Protein AF-A0AAR2LH97-F1 (afdb_monomer)

Organism: Pygocentrus nattereri (NCBI:txid42514)

Foldseek 3Di:
DDDDDPPPLPPAPFDKDWDWDWAADDDDDDDDDDDDDDDDDDDDPPPADPVRVVVVVVVPDFDADPDADPAQQQWWDPVLKDKDWDPDDNHDYQQDKTKMKIFTAGNVNHTAQFDRFDKWKKKDDPVVRDIDTWDWATPGGRMIMTIDRRHDDTIIIMIMTGQATSNLVNLVVCCVPVPVVQFPWQKDLDDDPVQVPPPQDDDWDADPPVRGIMTGGADPPDGNVVCPDTDTGDGDDPDDPRNVVRNSD

Structure (mmCIF, N/CA/C/O backbone):
data_AF-A0AAR2LH97-F1
#
_entry.id   AF-A0AAR2LH97-F1
#
loop_
_atom_site.group_PDB
_atom_site.id
_atom_site.type_symbol
_atom_site.label_atom_id
_atom_site.label_alt_id
_atom_site.label_comp_id
_atom_site.label_asym_id
_atom_site.label_entity_id
_at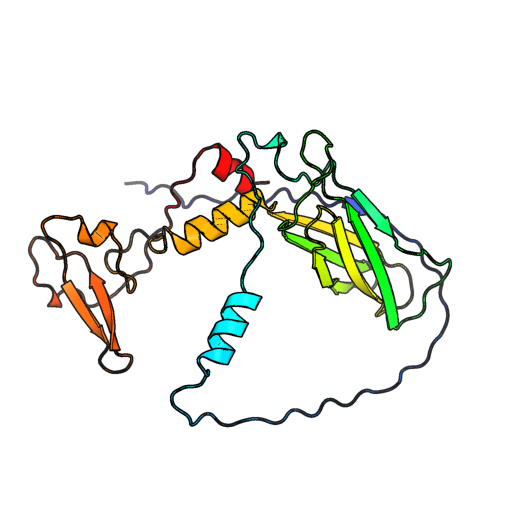om_site.label_seq_id
_atom_site.pdbx_PDB_ins_code
_atom_site.Cartn_x
_atom_site.Cartn_y
_atom_site.Cartn_z
_atom_site.occupancy
_atom_site.B_iso_or_equiv
_atom_site.auth_seq_id
_atom_site.auth_comp_id
_atom_site.auth_asym_id
_atom_site.auth_atom_id
_atom_site.pdbx_PDB_model_num
ATOM 1 N N . MET A 1 1 ? 15.844 -34.211 -20.464 1.00 28.39 1 MET A N 1
ATOM 2 C CA . MET A 1 1 ? 16.569 -33.049 -19.908 1.00 28.39 1 MET A CA 1
ATOM 3 C C . MET A 1 1 ? 15.633 -32.365 -18.936 1.00 28.39 1 MET A C 1
ATOM 5 O O . MET A 1 1 ? 14.502 -32.081 -19.304 1.00 28.39 1 MET A O 1
ATOM 9 N N . LEU A 1 2 ? 16.058 -32.252 -17.682 1.00 25.12 2 LEU A N 1
ATOM 10 C CA . LEU A 1 2 ? 15.269 -31.719 -16.576 1.00 25.12 2 LEU A CA 1
ATOM 11 C C . LEU A 1 2 ? 15.122 -30.205 -16.762 1.00 25.12 2 LEU A C 1
ATOM 13 O O . LEU A 1 2 ? 16.115 -29.484 -16.733 1.00 25.12 2 LEU A O 1
ATOM 17 N N . PHE A 1 3 ? 13.899 -29.739 -17.004 1.00 24.58 3 PHE A N 1
ATOM 18 C CA . PHE A 1 3 ? 13.588 -28.313 -17.015 1.00 24.58 3 PHE A CA 1
ATOM 19 C C . PHE A 1 3 ? 13.562 -27.793 -15.572 1.00 24.58 3 PHE A C 1
ATOM 21 O O . PHE A 1 3 ? 13.040 -28.489 -14.695 1.00 24.58 3 PHE A O 1
ATOM 28 N N . PRO A 1 4 ? 14.108 -26.598 -15.292 1.00 25.80 4 PRO A N 1
ATOM 29 C CA . PRO A 1 4 ? 13.986 -26.005 -13.974 1.00 25.80 4 PRO A CA 1
ATOM 30 C C . PRO A 1 4 ? 12.512 -25.688 -13.711 1.00 25.80 4 PRO A C 1
ATOM 32 O O . PRO A 1 4 ? 11.808 -25.129 -14.552 1.00 25.80 4 PRO A O 1
ATOM 35 N N . SER A 1 5 ? 12.054 -26.089 -12.531 1.00 24.20 5 SER A N 1
ATOM 36 C CA . SER A 1 5 ? 10.741 -25.769 -11.986 1.00 24.20 5 SER A CA 1
ATOM 37 C C . SER A 1 5 ? 10.475 -24.258 -12.012 1.00 24.20 5 SER A C 1
ATOM 39 O O . SER A 1 5 ? 11.409 -23.488 -11.764 1.00 24.20 5 SER A O 1
ATOM 41 N N . PRO A 1 6 ? 9.221 -23.821 -12.241 1.00 25.56 6 PRO A N 1
ATOM 42 C CA . PRO A 1 6 ? 8.854 -22.419 -12.106 1.00 25.56 6 PRO A CA 1
ATOM 43 C C . PRO A 1 6 ? 9.236 -21.933 -10.709 1.00 25.56 6 PRO A C 1
ATOM 45 O O . PRO A 1 6 ? 9.092 -22.669 -9.728 1.00 25.56 6 PRO A O 1
ATOM 48 N N . LEU A 1 7 ? 9.750 -20.705 -10.642 1.00 23.64 7 LEU A N 1
ATOM 49 C CA . LEU A 1 7 ? 10.053 -20.013 -9.399 1.00 23.64 7 LEU A CA 1
ATOM 50 C C . LEU A 1 7 ? 8.795 -20.074 -8.519 1.00 23.64 7 LEU A C 1
ATOM 52 O O . LEU A 1 7 ? 7.810 -19.381 -8.770 1.00 23.64 7 LEU A O 1
ATOM 56 N N . LYS A 1 8 ? 8.796 -20.950 -7.511 1.00 24.66 8 LYS A N 1
ATOM 57 C CA . LYS A 1 8 ? 7.818 -20.878 -6.432 1.00 24.66 8 LYS A CA 1
ATOM 58 C C . LYS A 1 8 ? 8.142 -19.586 -5.702 1.00 24.66 8 LYS A C 1
ATOM 60 O O . LYS A 1 8 ? 9.118 -19.542 -4.955 1.00 24.66 8 LYS A O 1
ATOM 65 N N . LEU A 1 9 ? 7.364 -18.538 -5.968 1.00 25.91 9 LEU A N 1
ATOM 66 C CA . LEU A 1 9 ? 7.364 -17.355 -5.120 1.00 25.91 9 LEU A CA 1
ATOM 67 C C . LEU A 1 9 ? 7.151 -17.857 -3.684 1.00 25.91 9 LEU A C 1
ATOM 69 O O . LEU A 1 9 ? 6.205 -18.621 -3.451 1.00 25.91 9 LEU A O 1
ATOM 73 N N . PRO A 1 10 ? 8.067 -17.552 -2.751 1.00 25.08 10 PRO A N 1
ATOM 74 C CA . PRO A 1 10 ? 7.939 -18.016 -1.384 1.00 25.08 10 PRO A CA 1
ATOM 75 C C . PRO A 1 10 ? 6.608 -17.515 -0.831 1.00 25.08 10 PRO A C 1
ATOM 77 O O . PRO A 1 10 ? 6.187 -16.397 -1.124 1.00 25.08 10 PRO A O 1
ATOM 80 N N . PHE A 1 11 ? 5.939 -18.370 -0.055 1.00 26.22 11 PHE A N 1
ATOM 81 C CA . PHE A 1 11 ? 4.814 -17.976 0.784 1.00 26.22 11 PHE A CA 1
ATOM 82 C C . PHE A 1 11 ? 5.196 -16.685 1.502 1.00 26.22 11 PHE A C 1
ATOM 84 O O . PHE A 1 11 ? 6.075 -16.682 2.363 1.00 26.22 11 PHE A O 1
ATOM 91 N N . TRP A 1 12 ? 4.580 -15.592 1.078 1.00 28.42 12 TRP A N 1
ATOM 92 C CA . TRP A 1 12 ? 4.820 -14.266 1.602 1.00 28.42 12 TRP A CA 1
ATOM 93 C C . TRP A 1 12 ? 4.733 -14.286 3.134 1.00 28.42 12 TRP A C 1
ATOM 95 O O . TRP A 1 12 ? 3.712 -14.668 3.718 1.00 28.42 12 TRP A O 1
ATOM 105 N N . ARG A 1 13 ? 5.817 -13.886 3.799 1.00 26.00 13 ARG A N 1
ATOM 106 C CA . ARG A 1 13 ? 5.802 -13.587 5.231 1.00 26.00 13 ARG A CA 1
ATOM 107 C C . ARG A 1 13 ? 5.193 -12.201 5.395 1.00 26.00 13 ARG A C 1
ATOM 109 O O . ARG A 1 13 ? 5.896 -11.207 5.461 1.00 26.00 13 ARG A O 1
ATOM 116 N N . TYR A 1 14 ? 3.867 -12.141 5.405 1.00 34.00 14 TYR A N 1
ATOM 117 C CA . TYR A 1 14 ? 3.164 -10.894 5.675 1.00 34.00 14 TYR A CA 1
ATOM 118 C C . TYR A 1 14 ? 3.190 -10.620 7.174 1.00 34.00 14 TYR A C 1
ATOM 120 O O . TYR A 1 14 ? 2.627 -11.394 7.953 1.00 34.00 14 TYR A O 1
ATOM 128 N N . GLU A 1 15 ? 3.788 -9.508 7.578 1.00 39.72 15 GLU A N 1
ATOM 129 C CA . GLU A 1 15 ? 3.764 -9.087 8.973 1.00 39.72 15 GLU A CA 1
ATOM 130 C C . GLU A 1 15 ? 2.774 -7.940 9.170 1.00 39.72 15 GLU A C 1
ATOM 132 O O . GLU A 1 15 ? 2.774 -6.926 8.474 1.00 39.72 15 GLU A O 1
ATOM 137 N N . VAL A 1 16 ? 1.835 -8.182 10.081 1.00 40.16 16 VAL A N 1
ATOM 138 C CA . VAL A 1 16 ? 0.622 -7.391 10.277 1.00 40.16 16 VAL A CA 1
ATOM 139 C C . VAL A 1 16 ? 0.765 -6.637 11.586 1.00 40.16 16 VAL A C 1
ATOM 141 O O . VAL A 1 16 ? 0.971 -7.253 12.631 1.00 40.16 16 VAL A O 1
ATOM 144 N N . LEU A 1 17 ? 0.585 -5.318 11.559 1.00 38.28 17 LEU A N 1
ATOM 145 C CA . LEU A 1 17 ? 0.451 -4.555 12.793 1.00 38.28 17 LEU A CA 1
ATOM 146 C C . LEU A 1 17 ? -0.909 -4.879 13.425 1.00 38.28 17 LEU A C 1
ATOM 148 O O . LEU A 1 17 ? -1.960 -4.509 12.891 1.00 38.28 17 LEU A O 1
ATOM 152 N N . TYR A 1 18 ? -0.896 -5.586 14.557 1.00 35.50 18 TYR A N 1
ATOM 153 C CA . TYR A 1 18 ? -2.093 -5.907 15.331 1.00 35.50 18 TYR A CA 1
ATOM 154 C C . TYR A 1 18 ? -2.296 -4.883 16.452 1.00 35.50 18 TYR A C 1
ATOM 156 O O . TYR A 1 18 ? -1.377 -4.561 17.203 1.00 35.50 18 TYR A O 1
ATOM 164 N N . LYS A 1 19 ? -3.522 -4.377 16.597 1.00 36.91 19 LYS A N 1
ATOM 165 C CA . LYS A 1 19 ? -3.950 -3.667 17.806 1.00 36.91 19 LYS A CA 1
ATOM 166 C C . LYS A 1 19 ? -5.429 -3.954 18.024 1.00 36.91 19 LYS A C 1
ATOM 168 O O . LYS A 1 19 ? -6.262 -3.738 17.146 1.00 36.91 19 LYS A O 1
ATOM 173 N N . THR A 1 20 ? -5.732 -4.507 19.189 1.00 32.06 20 THR A N 1
ATOM 174 C CA . THR A 1 20 ? -7.077 -4.953 19.554 1.00 32.06 20 THR A CA 1
ATOM 175 C C . THR A 1 20 ? -7.820 -3.809 20.231 1.00 32.06 20 THR A C 1
ATOM 177 O O . THR A 1 20 ? -7.268 -3.165 21.123 1.00 32.06 20 THR A O 1
ATOM 180 N N . LEU A 1 21 ? -9.073 -3.568 19.842 1.00 34.44 21 LEU A N 1
ATOM 181 C CA . LEU A 1 21 ? -10.005 -2.762 20.626 1.00 34.44 21 LEU A CA 1
ATOM 182 C C . LEU A 1 21 ? -11.095 -3.647 21.206 1.00 34.44 21 LEU A C 1
ATOM 184 O O . LEU A 1 21 ? -11.657 -4.505 20.529 1.00 34.44 21 LEU A O 1
ATOM 188 N N . THR A 1 22 ? -11.420 -3.389 22.465 1.00 27.78 22 THR A N 1
ATOM 189 C CA . THR A 1 22 ? -12.618 -3.913 23.113 1.00 27.78 22 THR A CA 1
ATOM 190 C C . THR A 1 22 ? -13.689 -2.838 23.005 1.00 27.78 22 THR A C 1
ATOM 192 O O . THR A 1 22 ? -13.493 -1.728 23.496 1.00 27.78 22 THR A O 1
ATOM 195 N N . LEU A 1 23 ? -14.791 -3.143 22.321 1.00 34.62 23 LEU A N 1
ATOM 196 C CA . LEU A 1 23 ? -15.892 -2.210 22.090 1.00 34.62 23 LEU A CA 1
ATOM 197 C C . LEU A 1 23 ? -17.143 -2.712 22.814 1.00 34.62 23 LEU A C 1
ATOM 199 O O . LEU A 1 23 ? -17.496 -3.886 22.697 1.00 34.62 23 LEU A O 1
ATOM 203 N N . PHE A 1 24 ? -17.803 -1.821 23.554 1.00 32.56 24 PHE A N 1
ATOM 204 C CA . PHE A 1 24 ? -19.049 -2.105 24.267 1.00 32.56 24 PHE A CA 1
ATOM 205 C C . PHE A 1 24 ? -20.269 -1.580 23.492 1.00 32.56 24 PHE A C 1
ATOM 207 O O . PHE A 1 24 ? -20.215 -0.536 22.843 1.00 32.56 24 PHE A O 1
ATOM 214 N N . TYR A 1 25 ? -21.350 -2.362 23.566 1.00 32.22 25 TYR A N 1
ATOM 215 C CA . TYR A 1 25 ? -22.613 -2.271 22.824 1.00 32.22 25 TYR A CA 1
ATOM 216 C C . TYR A 1 25 ? -23.435 -1.010 23.128 1.00 32.22 25 TYR A C 1
ATOM 218 O O . TYR A 1 25 ? -23.681 -0.734 24.300 1.00 32.22 25 TYR A O 1
ATOM 226 N N . VAL A 1 26 ? -23.976 -0.339 22.098 1.00 33.69 26 VAL A N 1
ATOM 227 C CA . VAL A 1 26 ? -25.210 0.463 22.217 1.00 33.69 26 VAL A CA 1
ATOM 228 C C . VAL A 1 26 ? -26.078 0.298 20.959 1.00 33.69 26 VAL A C 1
ATOM 230 O O . VAL A 1 26 ? -25.593 0.249 19.831 1.00 33.69 26 VAL A O 1
ATOM 233 N N . GLN A 1 27 ? -27.377 0.146 21.199 1.00 30.20 27 GLN A N 1
ATOM 234 C CA . GLN A 1 27 ? -28.439 -0.262 20.280 1.00 30.20 27 GLN A CA 1
ATOM 235 C C . GLN A 1 27 ? -28.827 0.861 19.295 1.00 30.20 27 GLN A C 1
ATOM 237 O O . GLN A 1 27 ? -29.007 2.005 19.707 1.00 30.20 27 GLN A O 1
ATOM 242 N N . GLY A 1 28 ? -29.008 0.539 18.007 1.00 31.06 28 GLY A N 1
ATOM 243 C CA . GLY A 1 28 ? -29.449 1.490 16.978 1.00 31.06 28 GLY A CA 1
ATOM 244 C C . GLY A 1 28 ? -30.160 0.808 15.802 1.00 31.06 28 GLY A C 1
ATOM 245 O O . GLY A 1 28 ? -29.728 -0.242 15.335 1.00 31.06 28 GLY A O 1
ATOM 246 N N . SER A 1 29 ? -31.278 1.397 15.372 1.00 31.17 29 SER A N 1
ATOM 247 C CA . SER A 1 29 ? -32.261 0.883 14.403 1.00 31.17 29 SER A CA 1
ATOM 248 C C . SER A 1 29 ? -31.811 0.988 12.935 1.00 31.17 29 SER A C 1
ATOM 250 O O . SER A 1 29 ? -31.262 2.007 12.523 1.00 31.17 29 SER A O 1
ATOM 252 N N . MET A 1 30 ? -32.120 -0.038 12.130 1.00 28.05 30 MET A N 1
ATOM 253 C CA . MET A 1 30 ? -31.920 -0.081 10.671 1.00 28.05 30 MET A CA 1
ATOM 254 C C . MET A 1 30 ? -32.925 0.815 9.927 1.00 28.05 30 MET A C 1
ATOM 256 O O . MET A 1 30 ? -34.132 0.670 10.105 1.00 28.05 30 MET A O 1
ATOM 260 N N . HIS A 1 31 ? -32.438 1.650 9.005 1.00 31.62 31 HIS A N 1
ATOM 261 C CA . HIS A 1 31 ? -33.245 2.210 7.917 1.00 31.62 31 HIS A CA 1
ATOM 262 C C . HIS A 1 31 ? -32.792 1.617 6.577 1.00 31.62 31 HIS A C 1
ATOM 264 O O . HIS A 1 31 ? -31.605 1.606 6.258 1.00 31.62 31 HIS A O 1
ATOM 270 N N . ASN A 1 32 ? -33.760 1.105 5.812 1.00 29.75 32 ASN A N 1
ATOM 271 C CA . ASN A 1 32 ? -33.563 0.503 4.494 1.00 29.75 32 ASN A CA 1
ATOM 272 C C . ASN A 1 32 ? -33.196 1.565 3.451 1.00 29.75 32 ASN A C 1
ATOM 274 O O . ASN A 1 32 ? -33.956 2.510 3.244 1.00 29.75 32 ASN A O 1
ATOM 278 N N . TYR A 1 33 ? -32.082 1.360 2.748 1.00 32.81 33 TYR A N 1
ATOM 279 C CA . TYR A 1 33 ? -31.737 2.100 1.536 1.00 32.81 33 TYR A CA 1
ATOM 280 C C . TYR A 1 33 ? -32.045 1.227 0.314 1.00 32.81 33 TYR A C 1
ATOM 282 O O . TYR A 1 33 ? -31.536 0.113 0.198 1.00 32.81 33 TYR A O 1
ATOM 290 N N . LYS A 1 34 ? -32.907 1.724 -0.579 1.00 32.12 34 LYS A N 1
ATOM 291 C CA . LYS A 1 34 ? -33.185 1.125 -1.892 1.00 32.12 34 LYS A CA 1
ATOM 292 C C . LYS A 1 34 ? -32.121 1.593 -2.887 1.00 32.12 34 LYS A C 1
ATOM 294 O O . LYS A 1 34 ? -31.797 2.775 -2.923 1.00 32.12 34 LYS A O 1
ATOM 299 N N . SER A 1 35 ? -31.610 0.666 -3.689 1.00 33.03 35 SER A N 1
ATOM 300 C CA . SER A 1 35 ? -30.746 0.933 -4.839 1.00 33.03 35 SER A CA 1
ATOM 301 C C . SER A 1 35 ? -31.554 0.644 -6.102 1.00 33.03 35 SER A C 1
ATOM 303 O O . SER A 1 35 ? -32.056 -0.468 -6.256 1.00 33.03 35 SER A O 1
ATOM 305 N N . ASP A 1 36 ? -31.684 1.640 -6.979 1.00 30.38 36 ASP A N 1
ATOM 306 C CA . ASP A 1 36 ? -32.204 1.459 -8.336 1.00 30.38 36 ASP A CA 1
ATOM 307 C C . ASP A 1 36 ? -31.022 1.281 -9.299 1.00 30.38 36 ASP A C 1
ATOM 309 O O . ASP A 1 36 ? -30.112 2.111 -9.340 1.00 30.38 36 ASP A O 1
ATOM 313 N N . SER A 1 37 ? -31.026 0.188 -10.069 1.00 37.75 37 SER A N 1
ATOM 314 C CA . SER A 1 37 ? -30.077 -0.052 -11.161 1.00 37.75 37 SER A CA 1
ATOM 315 C C . SER A 1 37 ? -30.764 0.187 -12.503 1.00 37.75 37 SER A C 1
ATOM 317 O O . SER A 1 37 ? -31.722 -0.514 -12.833 1.00 37.75 37 SER A O 1
ATOM 319 N N . ALA A 1 38 ? -30.256 1.123 -13.301 1.00 34.75 38 ALA A N 1
ATOM 320 C CA . ALA A 1 38 ? -30.655 1.272 -14.695 1.00 34.75 38 ALA A CA 1
ATOM 321 C C . ALA A 1 38 ? -29.587 0.638 -15.599 1.00 34.75 38 ALA A C 1
ATOM 323 O O . ALA A 1 38 ? -28.426 1.042 -15.583 1.00 34.75 38 ALA A O 1
ATOM 324 N N . TYR A 1 39 ? -29.991 -0.373 -16.368 1.00 32.75 39 TYR A N 1
ATOM 325 C CA . TYR A 1 39 ? -29.184 -0.990 -17.421 1.00 32.75 39 TYR A CA 1
ATOM 326 C C . TYR A 1 39 ? -29.118 -0.056 -18.637 1.00 32.75 39 TYR A C 1
ATOM 328 O O . TYR A 1 39 ? -30.156 0.332 -19.171 1.00 32.75 39 TYR A O 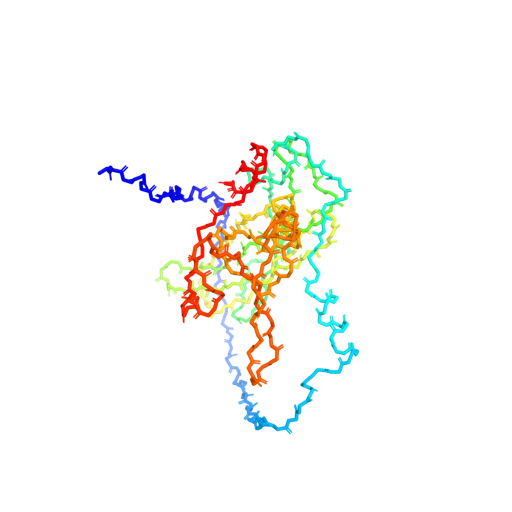1
ATOM 336 N N . ILE A 1 40 ? -27.909 0.270 -19.099 1.00 42.75 40 ILE A N 1
ATOM 337 C CA . ILE A 1 40 ? -27.667 1.037 -20.330 1.00 42.75 40 ILE A CA 1
ATOM 338 C C . ILE A 1 40 ? -27.144 0.068 -21.399 1.00 42.75 40 ILE A C 1
ATOM 340 O O . ILE A 1 40 ? -26.179 -0.658 -21.165 1.00 42.75 40 ILE A O 1
ATOM 344 N N . SER A 1 41 ? -27.818 0.026 -22.554 1.00 40.84 41 SER A N 1
ATOM 345 C CA . SER A 1 41 ? -27.436 -0.810 -23.703 1.00 40.84 41 SER A CA 1
ATOM 346 C C . SER A 1 41 ? -26.274 -0.201 -24.504 1.00 40.84 41 SER A C 1
ATOM 348 O O . SER A 1 41 ? -26.176 1.024 -24.579 1.00 40.84 41 SER A O 1
ATOM 350 N N . PRO A 1 42 ? -25.413 -1.023 -25.139 1.00 49.59 42 PRO A N 1
ATOM 351 C CA . PRO A 1 42 ? -24.161 -0.567 -25.727 1.00 49.59 42 PRO A CA 1
ATOM 352 C C . PRO A 1 42 ? -24.296 -0.343 -27.236 1.00 49.59 42 PRO A C 1
ATOM 354 O O . PRO A 1 42 ? -24.158 -1.277 -28.021 1.00 49.59 42 PRO A O 1
ATOM 357 N N . THR A 1 43 ? -24.520 0.899 -27.659 1.00 52.16 43 THR A N 1
ATOM 358 C CA . THR A 1 43 ? -24.344 1.296 -29.064 1.00 52.16 43 THR A CA 1
ATOM 359 C C . THR A 1 43 ? -23.849 2.737 -29.149 1.00 52.16 43 THR A C 1
ATOM 361 O O . THR A 1 43 ? -24.636 3.630 -29.440 1.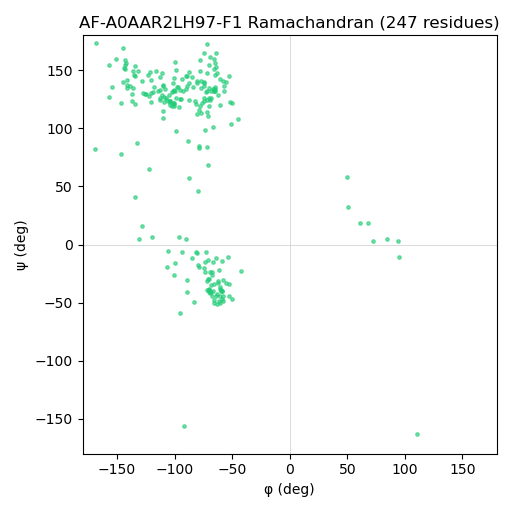00 52.16 43 THR A O 1
ATOM 364 N N . ASP A 1 44 ? -22.558 2.975 -28.901 1.00 48.25 44 ASP A N 1
ATOM 365 C CA . ASP A 1 44 ? -21.873 4.081 -29.579 1.00 48.25 44 ASP A CA 1
ATOM 366 C C . ASP A 1 44 ? -20.352 3.879 -29.626 1.00 48.25 44 ASP A C 1
ATOM 368 O O . ASP A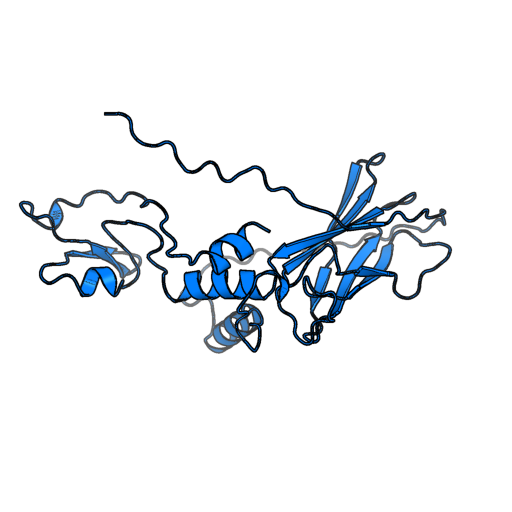 1 44 ? -19.689 3.615 -28.620 1.00 48.25 44 ASP A O 1
ATOM 372 N N . SER A 1 45 ? -19.788 3.968 -30.825 1.00 56.28 45 SER A N 1
ATOM 373 C CA . SER A 1 45 ? -18.393 3.658 -31.133 1.00 56.28 45 SER A CA 1
ATOM 374 C C . SER A 1 45 ? -17.475 4.867 -30.930 1.00 56.28 45 SER A C 1
ATOM 376 O O . SER A 1 45 ? -16.787 5.267 -31.860 1.00 56.28 45 SER A O 1
ATOM 378 N N . THR A 1 46 ? -17.473 5.412 -29.711 1.00 62.84 46 THR A N 1
ATOM 379 C CA . THR A 1 46 ? -16.335 6.024 -28.991 1.00 62.84 46 THR A CA 1
ATOM 380 C C . THR A 1 46 ? -16.799 6.243 -27.550 1.00 62.84 46 THR A C 1
ATOM 382 O O . THR A 1 46 ? -17.263 7.320 -27.191 1.00 62.84 46 THR A O 1
ATOM 385 N N . PHE A 1 47 ? -16.725 5.189 -26.735 1.00 67.69 47 PHE A N 1
ATOM 386 C CA . PHE A 1 47 ? -17.298 5.126 -25.381 1.00 67.69 47 PHE A CA 1
ATOM 387 C C . PHE A 1 47 ? -16.784 6.185 -24.390 1.00 67.69 47 PHE A C 1
ATOM 389 O O . PHE A 1 47 ? -17.371 6.332 -23.326 1.00 67.69 47 PHE A O 1
ATOM 396 N N . ILE A 1 48 ? -15.685 6.882 -24.696 1.00 76.62 48 ILE A N 1
ATOM 397 C CA . ILE A 1 48 ? -15.010 7.795 -23.770 1.00 76.62 48 ILE A CA 1
ATOM 398 C C . ILE A 1 48 ? -14.617 9.063 -24.527 1.00 76.62 48 ILE A C 1
ATOM 400 O O . ILE A 1 48 ? -13.898 9.007 -25.528 1.00 76.62 48 ILE A O 1
ATOM 404 N N . SER A 1 49 ? -15.070 10.221 -24.045 1.00 87.94 49 SER A N 1
ATOM 405 C CA . SER A 1 49 ? -14.652 11.511 -24.611 1.00 87.94 49 SER A CA 1
ATOM 406 C C . SER A 1 49 ? -13.179 11.814 -24.277 1.00 87.94 49 SER A C 1
ATOM 408 O O . SER A 1 49 ? -12.699 11.389 -23.229 1.00 87.94 49 SER A O 1
ATOM 410 N N . PRO A 1 50 ? -12.443 12.618 -25.070 1.00 87.62 50 PRO A N 1
ATOM 411 C CA . PRO A 1 50 ? -11.052 12.970 -24.749 1.00 87.62 50 PRO A CA 1
ATOM 412 C C . PRO A 1 50 ? -10.872 13.596 -23.356 1.00 87.62 50 PRO A C 1
ATOM 414 O O . PRO A 1 50 ? -9.865 13.375 -22.690 1.00 87.62 50 PRO A O 1
ATOM 417 N N . LYS A 1 51 ? -11.872 14.357 -22.892 1.00 89.31 51 LYS A N 1
ATOM 418 C CA . LYS A 1 51 ? -11.884 14.972 -21.558 1.00 89.31 51 LYS A CA 1
ATOM 419 C C . LYS A 1 51 ? -12.062 13.936 -20.449 1.00 89.31 51 LYS A C 1
ATOM 421 O O . LYS A 1 51 ? -11.430 14.036 -19.402 1.00 89.31 51 LYS A O 1
ATOM 426 N N . GLU A 1 52 ? -12.932 12.961 -20.675 1.00 89.06 52 GLU A N 1
ATOM 427 C CA . GLU A 1 52 ? -13.155 11.851 -19.752 1.00 89.06 52 GLU A CA 1
ATOM 428 C C . GLU A 1 52 ? -11.934 10.933 -19.693 1.00 89.06 52 GLU A C 1
ATOM 430 O O . GLU A 1 52 ? -11.503 10.572 -18.604 1.00 89.06 52 GLU A O 1
ATOM 435 N N . LEU A 1 53 ? -11.300 10.663 -20.838 1.00 85.94 53 LEU A N 1
ATOM 436 C CA . LEU A 1 53 ? -10.037 9.934 -20.901 1.00 85.94 53 LEU A CA 1
ATOM 437 C C . LEU A 1 53 ? -8.952 10.643 -20.086 1.00 85.94 53 LEU A C 1
ATOM 439 O O . LEU A 1 53 ? -8.320 10.019 -19.241 1.00 85.94 53 LEU A O 1
ATOM 443 N N . GLN A 1 54 ? -8.791 11.955 -20.270 1.00 89.19 54 GLN A N 1
ATOM 444 C CA . GLN A 1 54 ? -7.821 12.741 -19.509 1.00 89.19 54 GLN A CA 1
ATOM 445 C C . GLN A 1 54 ? -8.091 12.687 -17.998 1.00 89.19 54 GLN A C 1
ATOM 447 O O . GLN A 1 54 ? -7.152 12.610 -17.205 1.00 89.19 54 GLN A O 1
ATOM 452 N N . LEU A 1 55 ? -9.363 12.723 -17.589 1.00 89.19 55 LEU A N 1
ATOM 453 C CA . LEU A 1 55 ? -9.740 12.606 -16.183 1.00 89.19 55 LEU A CA 1
ATOM 454 C C . LEU A 1 55 ? -9.392 11.219 -15.632 1.00 89.19 55 LEU A C 1
ATOM 456 O O . LEU A 1 55 ? -8.755 11.132 -14.587 1.00 89.19 55 LEU A O 1
ATOM 460 N N . ILE A 1 56 ? -9.743 10.150 -16.352 1.00 87.31 56 ILE A N 1
ATOM 461 C CA . ILE A 1 56 ? -9.431 8.766 -15.970 1.00 87.31 56 ILE A CA 1
ATOM 462 C C . ILE A 1 56 ? -7.916 8.579 -15.846 1.00 87.31 56 ILE A C 1
ATOM 464 O O . ILE A 1 56 ? -7.440 8.064 -14.836 1.00 87.31 56 ILE A O 1
ATOM 468 N N . GLU A 1 57 ? -7.145 9.052 -16.824 1.00 86.38 57 GLU A N 1
ATOM 469 C CA . GLU A 1 57 ? -5.683 9.005 -16.788 1.00 86.38 57 GLU A CA 1
ATOM 470 C C . GLU A 1 57 ? -5.116 9.737 -15.570 1.00 86.38 57 GLU A C 1
ATOM 472 O O . GLU A 1 57 ? -4.175 9.253 -14.947 1.00 86.38 57 GLU A O 1
ATOM 477 N N . GLN A 1 58 ? -5.679 10.889 -15.199 1.00 85.00 58 GLN A N 1
ATOM 478 C CA . GLN A 1 58 ? -5.256 11.629 -14.009 1.00 85.00 58 GLN A CA 1
ATOM 479 C C . GLN A 1 58 ? -5.637 10.913 -12.711 1.00 85.00 58 GLN A C 1
ATOM 481 O O . GLN A 1 58 ? -4.834 10.893 -11.783 1.00 85.00 58 GLN A O 1
ATOM 486 N N . THR A 1 59 ? -6.820 10.303 -12.642 1.00 82.62 59 THR A N 1
ATOM 487 C CA . THR A 1 59 ? -7.289 9.567 -11.458 1.00 82.62 59 THR A CA 1
ATOM 488 C C . THR A 1 59 ? -6.536 8.251 -11.247 1.00 82.62 59 THR A C 1
ATOM 490 O O . THR A 1 59 ? -6.354 7.828 -10.111 1.00 82.62 59 THR A O 1
ATOM 493 N N . LEU A 1 60 ? -6.059 7.611 -12.318 1.00 83.00 60 LEU A N 1
ATOM 494 C CA . LEU A 1 60 ? -5.282 6.369 -12.243 1.00 83.00 60 LEU A CA 1
ATOM 495 C C . LEU A 1 60 ? -3.793 6.588 -11.927 1.00 83.00 60 LEU A C 1
ATOM 497 O O . LEU A 1 60 ? -3.064 5.610 -11.731 1.00 83.00 60 LEU A O 1
ATOM 501 N N . LYS A 1 61 ? -3.316 7.840 -11.886 1.00 84.06 61 LYS A N 1
ATOM 502 C CA . LYS A 1 61 ? -1.926 8.138 -11.526 1.00 84.06 61 LYS A CA 1
ATOM 503 C C . LYS A 1 61 ? -1.695 7.858 -10.052 1.00 84.06 61 LYS A C 1
ATOM 505 O O . LYS A 1 61 ? -2.270 8.495 -9.177 1.00 84.06 61 LYS A O 1
ATOM 510 N N . TRP A 1 62 ? -0.784 6.931 -9.800 1.00 87.31 62 TRP A N 1
ATOM 511 C CA . TRP A 1 62 ? -0.294 6.654 -8.464 1.00 87.31 62 TRP A CA 1
ATOM 512 C C . TRP A 1 62 ? 0.914 7.553 -8.154 1.00 87.31 62 TRP A C 1
ATOM 514 O O . TRP A 1 62 ? 1.763 7.726 -9.035 1.00 87.31 62 TRP A O 1
ATOM 524 N N . PRO A 1 63 ? 1.011 8.149 -6.953 1.00 88.94 63 PRO A N 1
ATOM 525 C CA . PRO A 1 63 ? 2.106 9.052 -6.621 1.00 88.94 63 PRO A CA 1
ATOM 526 C C . PRO A 1 63 ? 3.441 8.304 -6.510 1.00 88.94 63 PRO A C 1
ATOM 528 O O . PRO A 1 63 ? 3.551 7.271 -5.849 1.00 88.94 63 PRO A O 1
ATOM 531 N N . ALA A 1 64 ? 4.452 8.869 -7.162 1.00 86.25 64 ALA A N 1
ATOM 532 C CA . ALA A 1 64 ? 5.831 8.407 -7.151 1.00 86.25 64 ALA A CA 1
ATOM 533 C C . ALA A 1 64 ? 6.620 9.047 -5.993 1.00 86.25 64 ALA A C 1
ATOM 535 O O . ALA A 1 64 ? 6.395 10.225 -5.684 1.00 86.25 64 ALA A O 1
ATOM 536 N N . PRO A 1 65 ? 7.577 8.336 -5.369 1.00 89.94 65 PRO A N 1
ATOM 537 C CA . PRO A 1 65 ? 8.530 8.949 -4.457 1.00 89.94 65 PRO A CA 1
ATOM 538 C C . PRO A 1 65 ? 9.369 10.019 -5.186 1.00 89.94 65 PRO A C 1
ATOM 540 O O . PRO A 1 65 ? 9.765 9.821 -6.334 1.00 89.94 65 PRO A O 1
ATOM 543 N N . PRO A 1 66 ? 9.706 11.144 -4.529 1.00 88.38 66 PRO A N 1
ATOM 544 C CA . PRO A 1 66 ? 10.459 12.234 -5.155 1.00 88.38 66 PRO A CA 1
ATOM 545 C C . PRO A 1 66 ? 11.917 11.863 -5.462 1.00 88.38 66 PRO A C 1
ATOM 547 O O . PRO A 1 66 ? 12.538 12.464 -6.338 1.00 88.38 66 PRO A O 1
ATOM 550 N N . THR A 1 67 ? 12.463 10.877 -4.745 1.00 85.06 67 THR A N 1
ATOM 551 C CA . THR A 1 67 ? 13.844 10.418 -4.893 1.00 85.06 67 THR A CA 1
ATOM 552 C C . THR A 1 67 ? 13.886 8.899 -4.821 1.00 85.06 67 THR A C 1
ATOM 554 O O . THR A 1 67 ? 13.274 8.300 -3.936 1.00 85.06 67 THR A O 1
ATOM 557 N N . SER A 1 68 ? 14.659 8.276 -5.709 1.00 86.31 68 SER A N 1
ATOM 558 C CA . SER A 1 68 ? 14.942 6.845 -5.634 1.00 86.31 68 SER A CA 1
ATOM 559 C C . SER A 1 68 ? 15.764 6.519 -4.391 1.00 86.31 68 SER A C 1
ATOM 561 O O . SER A 1 68 ? 16.775 7.166 -4.112 1.00 86.31 68 SER A O 1
ATOM 563 N N . VAL A 1 69 ? 15.358 5.480 -3.668 1.00 87.94 69 VAL A N 1
ATOM 564 C CA . VAL A 1 69 ? 16.135 4.959 -2.540 1.00 87.94 69 VAL A CA 1
ATOM 565 C C . VAL A 1 69 ? 17.391 4.240 -3.023 1.00 87.94 69 VAL A C 1
ATOM 567 O O . VAL A 1 69 ? 17.395 3.612 -4.081 1.00 87.94 69 VAL A O 1
ATOM 570 N N . THR A 1 70 ? 18.458 4.311 -2.229 1.00 88.06 70 THR A N 1
ATOM 571 C CA . THR A 1 70 ? 19.713 3.583 -2.474 1.00 88.06 70 THR A CA 1
ATOM 572 C C . THR A 1 70 ? 19.825 2.318 -1.629 1.00 88.06 70 THR A C 1
ATOM 574 O O . THR A 1 70 ? 20.637 1.447 -1.935 1.00 88.06 70 THR A O 1
ATOM 577 N N . ALA A 1 71 ? 18.999 2.189 -0.587 1.00 90.31 71 ALA A N 1
ATOM 578 C CA . ALA A 1 71 ? 18.974 1.036 0.301 1.00 90.31 71 ALA A CA 1
ATOM 579 C C . ALA A 1 71 ? 17.548 0.690 0.756 1.00 90.31 71 ALA A C 1
ATOM 581 O O . ALA A 1 71 ? 16.691 1.557 0.916 1.00 90.31 71 ALA A O 1
ATOM 582 N N . VAL A 1 72 ? 17.305 -0.595 1.034 1.00 89.25 72 VAL A N 1
ATOM 583 C CA . VAL A 1 72 ? 15.987 -1.121 1.449 1.00 89.25 72 VAL A CA 1
ATOM 584 C C . VAL A 1 72 ? 15.514 -0.521 2.779 1.00 89.25 72 VAL A C 1
ATOM 586 O O . VAL A 1 72 ? 14.323 -0.352 3.010 1.00 89.25 72 VAL A O 1
ATOM 589 N N . ASN A 1 73 ? 16.429 -0.174 3.683 1.00 92.56 73 ASN A N 1
ATOM 590 C CA . ASN A 1 73 ? 16.071 0.436 4.967 1.00 92.56 73 ASN A CA 1
ATOM 591 C C . ASN A 1 73 ? 15.567 1.886 4.839 1.00 92.56 73 ASN A C 1
ATOM 593 O O . ASN A 1 73 ? 14.990 2.389 5.795 1.00 92.56 73 ASN A O 1
ATOM 597 N N . GLN A 1 74 ? 15.742 2.531 3.683 1.00 92.56 74 GLN A N 1
ATOM 598 C CA . GLN A 1 74 ? 15.165 3.843 3.374 1.00 92.56 74 GLN A CA 1
ATOM 599 C C . GLN A 1 74 ? 13.733 3.734 2.829 1.00 92.56 74 GLN A C 1
ATOM 601 O O . GLN A 1 74 ? 13.039 4.743 2.722 1.00 92.56 74 GLN A O 1
ATOM 606 N N . SER A 1 75 ? 13.282 2.523 2.478 1.00 93.75 75 SER A N 1
ATOM 607 C CA . SER A 1 75 ? 11.901 2.271 2.072 1.00 93.75 75 SER A CA 1
ATOM 608 C C . SER A 1 75 ? 10.982 2.204 3.284 1.00 93.75 75 SER A C 1
ATOM 610 O O . SER A 1 75 ? 11.421 1.894 4.400 1.00 93.75 75 SER A O 1
ATOM 612 N N . THR A 1 76 ? 9.686 2.417 3.055 1.00 94.75 76 THR A N 1
ATOM 613 C CA . THR A 1 76 ? 8.675 2.264 4.108 1.00 94.75 76 THR A CA 1
ATOM 614 C C . THR A 1 76 ? 8.726 0.857 4.701 1.00 94.75 76 THR A C 1
ATOM 616 O O . THR A 1 76 ? 8.871 -0.138 3.988 1.00 94.75 76 THR A O 1
ATOM 619 N N . SER A 1 77 ? 8.635 0.777 6.026 1.00 92.81 77 SER A N 1
ATOM 620 C CA . SER A 1 77 ? 8.752 -0.456 6.794 1.00 92.81 77 SER A CA 1
ATOM 621 C C . SER A 1 77 ? 7.531 -0.631 7.700 1.00 92.81 77 SER A C 1
ATOM 623 O O . SER A 1 77 ? 7.200 0.284 8.463 1.00 92.81 77 SER A O 1
ATOM 625 N N . PRO A 1 78 ? 6.867 -1.803 7.684 1.00 90.62 78 PRO A N 1
ATOM 626 C CA . PRO A 1 78 ? 5.712 -2.045 8.544 1.00 90.62 78 PRO A CA 1
ATOM 627 C C . PRO A 1 78 ? 6.097 -2.097 10.029 1.00 90.62 78 PRO A C 1
ATOM 629 O O . PRO A 1 78 ? 5.276 -1.765 10.870 1.00 90.62 78 PRO A O 1
ATOM 632 N N . TYR A 1 79 ? 7.342 -2.454 10.359 1.00 89.50 79 TYR A N 1
ATOM 633 C CA . TYR A 1 79 ? 7.826 -2.608 11.740 1.00 89.50 79 TYR A CA 1
ATOM 634 C C . TYR A 1 79 ? 8.002 -1.295 12.502 1.00 89.50 79 TYR A C 1
ATOM 636 O O . TYR A 1 79 ? 7.899 -1.256 13.724 1.00 89.50 79 TYR A O 1
ATOM 644 N N . THR A 1 80 ? 8.343 -0.235 11.779 1.00 93.06 80 THR A N 1
ATOM 645 C CA . THR A 1 80 ? 8.610 1.098 12.331 1.00 93.06 80 THR A CA 1
ATOM 646 C C . THR A 1 80 ? 7.412 2.016 12.139 1.00 93.06 80 THR A C 1
ATOM 648 O O . THR A 1 80 ? 7.211 2.947 12.916 1.00 93.06 80 THR A O 1
ATOM 651 N N . SER A 1 81 ? 6.589 1.748 11.124 1.00 94.38 81 SER A N 1
ATOM 652 C CA . SER A 1 81 ? 5.314 2.429 10.932 1.00 94.38 81 SER A CA 1
ATOM 653 C C . SER A 1 81 ? 4.356 2.121 12.081 1.00 94.38 81 SER A C 1
ATOM 655 O O . SER A 1 81 ? 4.423 1.081 12.734 1.00 94.38 81 SER A O 1
ATOM 657 N N . SER A 1 82 ? 3.442 3.044 12.350 1.00 93.69 82 SER A N 1
ATOM 658 C CA . SER A 1 82 ? 2.475 2.891 13.438 1.00 93.69 82 SER A CA 1
ATOM 659 C C . SER A 1 82 ? 1.133 3.490 13.061 1.00 93.69 82 SER A C 1
ATOM 661 O O . SER A 1 82 ? 1.006 4.173 12.047 1.00 93.69 82 SER A O 1
ATOM 663 N N . TYR A 1 83 ? 0.120 3.221 13.879 1.00 94.25 83 TYR A N 1
ATOM 664 C CA . TYR A 1 83 ? -1.192 3.812 13.695 1.00 94.25 83 TYR A CA 1
ATOM 665 C C . TYR A 1 83 ? -1.876 4.139 15.021 1.00 94.25 83 TYR A C 1
ATOM 667 O O . TYR A 1 83 ? -1.619 3.514 16.061 1.00 94.25 83 TYR A O 1
ATOM 675 N N . ILE A 1 84 ? -2.780 5.115 14.967 1.00 92.88 84 ILE A N 1
ATOM 676 C CA . ILE A 1 84 ? -3.581 5.588 16.095 1.00 92.88 84 ILE A CA 1
ATOM 677 C C . ILE A 1 84 ? -5.040 5.781 15.686 1.00 92.88 84 ILE A C 1
ATOM 679 O O . ILE A 1 84 ? -5.338 6.180 14.565 1.00 92.88 84 ILE A O 1
ATOM 683 N N . PHE A 1 85 ? -5.962 5.521 16.609 1.00 91.25 85 PHE A N 1
ATOM 684 C CA . PHE A 1 85 ? -7.373 5.836 16.394 1.00 91.25 85 PHE A CA 1
ATOM 685 C C . PHE A 1 85 ? -7.575 7.343 16.453 1.00 91.25 85 PHE A C 1
ATOM 687 O O . PHE A 1 85 ? -7.098 8.002 17.378 1.00 91.25 85 PHE A O 1
ATOM 694 N N . GLN A 1 86 ? -8.292 7.879 15.474 1.00 92.12 86 GLN A N 1
ATOM 695 C CA . GLN A 1 86 ? -8.673 9.279 15.452 1.00 92.12 86 GLN A CA 1
ATOM 696 C C . GLN A 1 86 ? -9.922 9.461 16.317 1.00 92.12 86 GLN A C 1
ATOM 698 O O . GLN A 1 86 ? -10.936 8.810 16.081 1.00 92.12 86 GLN A O 1
ATOM 703 N N . ASN A 1 87 ? -9.845 10.344 17.317 1.00 88.75 87 ASN A N 1
ATOM 704 C CA . ASN A 1 87 ? -10.944 10.656 18.241 1.00 88.75 87 ASN A CA 1
ATOM 705 C C . ASN A 1 87 ? -11.609 9.403 18.858 1.00 88.75 87 ASN A C 1
ATOM 707 O O . ASN A 1 87 ? -12.813 9.193 18.678 1.00 88.75 87 ASN A O 1
ATOM 711 N N . PRO A 1 88 ? -10.847 8.544 19.565 1.00 87.88 88 PRO A N 1
ATOM 712 C CA . PRO A 1 88 ? -11.380 7.300 20.101 1.00 87.88 88 PRO A CA 1
ATOM 713 C C . PRO A 1 88 ? -12.504 7.567 21.110 1.00 87.88 88 PRO A C 1
ATOM 715 O O . PRO A 1 88 ? -12.339 8.333 22.059 1.00 87.88 88 PRO A O 1
ATOM 718 N N . ARG A 1 89 ? -13.645 6.903 20.914 1.00 83.50 89 ARG A N 1
ATOM 719 C CA . ARG A 1 89 ? -14.802 6.931 21.820 1.00 83.50 89 ARG A CA 1
ATOM 720 C C . ARG A 1 89 ? -14.838 5.688 22.708 1.00 83.50 89 ARG A C 1
ATOM 722 O O . ARG A 1 89 ? -14.290 4.646 22.358 1.00 83.50 89 ARG A O 1
ATOM 729 N N . THR A 1 90 ? -15.512 5.795 23.852 1.00 79.75 90 THR A N 1
ATOM 730 C CA . THR A 1 90 ? -15.737 4.672 24.782 1.00 79.75 90 THR A CA 1
ATOM 731 C C . THR A 1 90 ? -16.771 3.669 24.266 1.00 79.75 90 THR A C 1
ATOM 733 O O . THR A 1 90 ? -16.753 2.507 24.663 1.00 79.75 90 THR A O 1
ATOM 736 N N . SER A 1 91 ? -17.659 4.105 23.370 1.00 80.50 91 SER A N 1
ATOM 737 C CA . SER A 1 91 ? -18.675 3.279 22.714 1.00 80.50 91 SER A CA 1
ATOM 738 C C . SER A 1 91 ? -18.883 3.727 21.266 1.00 80.50 91 SER A C 1
ATOM 740 O O . SER A 1 91 ? -18.654 4.891 20.924 1.00 80.50 91 SER A O 1
ATOM 742 N N . TYR A 1 92 ? -19.287 2.779 20.420 1.00 85.38 92 TYR A N 1
ATOM 743 C CA . TYR A 1 92 ? -19.581 2.987 19.002 1.00 85.38 92 TYR A CA 1
ATOM 744 C C . TYR A 1 92 ? -20.897 2.294 18.661 1.00 85.38 92 TYR A C 1
ATOM 746 O O . TYR A 1 92 ? -21.190 1.217 19.186 1.00 85.38 92 TYR A O 1
ATOM 754 N N . SER A 1 93 ? -21.656 2.895 17.753 1.00 88.38 93 SER A N 1
ATOM 755 C CA . SER A 1 93 ? -22.900 2.336 17.229 1.00 88.38 93 SER A CA 1
ATOM 756 C C . SER A 1 93 ? -22.663 1.668 15.879 1.00 88.38 93 SER A C 1
ATOM 758 O O . SER A 1 93 ? -21.802 2.084 15.100 1.00 88.38 93 SER A O 1
ATOM 760 N N . VAL A 1 94 ? -23.453 0.641 15.561 1.00 90.88 94 VAL A N 1
ATOM 761 C CA . VAL A 1 94 ? -23.469 0.078 14.203 1.00 90.88 94 VAL A CA 1
ATOM 762 C C . VAL A 1 94 ? -23.825 1.189 13.214 1.00 90.88 94 VAL A C 1
ATOM 764 O O . VAL A 1 94 ? -24.764 1.951 13.430 1.00 90.88 94 VAL A O 1
ATOM 767 N N . GLY A 1 95 ? -23.056 1.290 12.134 1.00 89.06 95 GLY A N 1
ATOM 768 C CA . GLY A 1 95 ? -23.136 2.376 11.165 1.00 89.06 95 GLY A CA 1
ATOM 769 C C . GLY A 1 95 ? -22.149 3.517 11.418 1.00 89.06 95 GLY A C 1
ATOM 770 O O . GLY A 1 95 ? -21.968 4.340 10.519 1.00 89.06 95 GLY A O 1
ATOM 771 N N . ASP A 1 96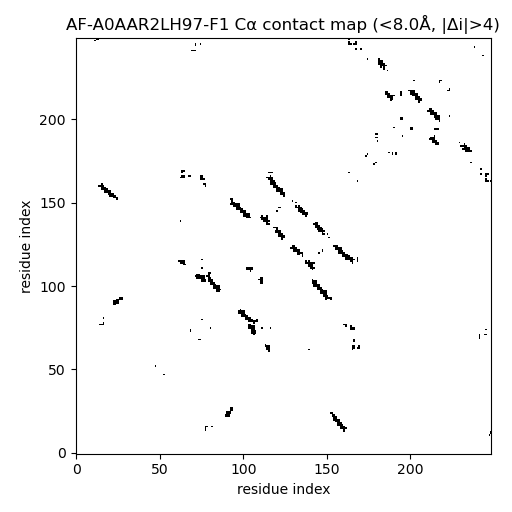 ? -21.462 3.563 12.559 1.00 91.25 96 ASP A N 1
ATOM 772 C CA . ASP A 1 96 ? -20.410 4.552 12.795 1.00 91.25 96 ASP A CA 1
ATOM 773 C C . ASP A 1 96 ? -19.218 4.356 11.848 1.00 91.25 96 ASP A C 1
ATOM 775 O O . ASP A 1 96 ? -18.965 3.259 11.337 1.00 91.25 96 ASP A O 1
ATOM 779 N N . ILE A 1 97 ? -18.470 5.438 11.624 1.00 93.75 97 ILE A N 1
ATOM 780 C CA . ILE A 1 97 ? -17.181 5.397 10.933 1.00 93.75 97 ILE A CA 1
ATOM 781 C C . ILE A 1 97 ? -16.078 5.412 11.988 1.00 93.75 97 ILE A C 1
ATOM 783 O O . ILE A 1 97 ? -16.044 6.278 12.864 1.00 93.75 97 ILE A O 1
ATOM 787 N N . ILE A 1 98 ? -15.185 4.432 11.905 1.00 92.31 98 ILE A N 1
ATOM 788 C CA . ILE A 1 98 ? -13.965 4.366 12.704 1.00 92.31 98 ILE A CA 1
ATOM 789 C C . ILE A 1 98 ? -12.829 4.840 11.807 1.00 92.31 98 ILE A C 1
ATOM 791 O O . ILE A 1 98 ? -12.594 4.247 10.756 1.00 92.31 98 ILE A O 1
ATOM 795 N N . SER A 1 99 ? -12.126 5.887 12.227 1.00 95.38 99 SER A N 1
ATOM 796 C CA . SER A 1 99 ? -10.989 6.437 11.487 1.00 95.38 99 SER A CA 1
ATOM 797 C C . SER A 1 99 ? -9.689 6.156 12.227 1.00 95.38 99 SER A C 1
ATOM 799 O O . SER A 1 99 ? -9.594 6.298 13.450 1.00 95.38 99 SER A O 1
ATOM 801 N N . VAL A 1 100 ? -8.674 5.746 11.478 1.00 94.94 100 VAL A N 1
ATOM 802 C CA . VAL A 1 100 ? -7.334 5.453 11.984 1.00 94.94 100 VAL A CA 1
ATOM 803 C C . VAL A 1 100 ? -6.322 6.233 11.165 1.00 94.94 100 VAL A C 1
ATOM 805 O O . VAL A 1 100 ? -6.349 6.174 9.941 1.00 94.94 100 VAL A O 1
ATOM 808 N N . VAL A 1 101 ? -5.415 6.933 11.839 1.00 97.06 101 VAL A N 1
ATOM 809 C CA . VAL A 1 101 ? -4.287 7.615 11.203 1.00 97.06 101 VAL A CA 1
ATOM 810 C C . VAL A 1 101 ? -3.079 6.692 11.246 1.00 97.06 101 VAL A C 1
ATOM 812 O O . VAL A 1 101 ? -2.689 6.222 12.315 1.00 97.06 101 VAL A O 1
ATOM 815 N N . ILE A 1 102 ? -2.501 6.432 10.082 1.00 97.75 102 ILE A N 1
ATOM 816 C CA . ILE A 1 102 ? -1.276 5.666 9.881 1.00 97.75 102 ILE A CA 1
ATOM 817 C C . ILE A 1 102 ? -0.142 6.664 9.666 1.00 97.75 102 ILE A C 1
ATOM 819 O O . ILE A 1 102 ? -0.256 7.577 8.848 1.00 97.75 102 ILE A O 1
ATOM 823 N N . THR A 1 103 ? 0.967 6.453 10.363 1.00 97.62 103 THR A N 1
ATOM 824 C CA . THR A 1 103 ? 2.213 7.196 10.174 1.00 97.62 103 THR A CA 1
ATOM 825 C C . THR A 1 103 ? 3.237 6.255 9.561 1.00 97.62 103 THR A C 1
ATOM 827 O O . THR A 1 103 ? 3.725 5.344 10.242 1.00 97.62 103 THR A O 1
ATOM 830 N N . ALA A 1 104 ? 3.555 6.470 8.284 1.00 97.25 104 ALA A N 1
ATOM 831 C CA . ALA A 1 104 ? 4.546 5.684 7.569 1.00 97.25 104 ALA A CA 1
ATOM 832 C C . ALA A 1 104 ? 5.962 6.105 7.970 1.00 97.25 104 ALA A C 1
ATOM 834 O O . ALA A 1 104 ? 6.292 7.293 8.060 1.00 97.25 104 ALA A O 1
ATOM 835 N N . ARG A 1 105 ? 6.806 5.106 8.222 1.00 96.38 105 ARG A N 1
ATOM 836 C CA . ARG A 1 105 ? 8.214 5.295 8.565 1.00 96.38 105 ARG A CA 1
ATOM 837 C C . ARG A 1 105 ? 9.098 4.383 7.744 1.00 96.38 105 ARG A C 1
ATOM 839 O O . ARG A 1 105 ? 8.696 3.273 7.390 1.00 96.38 105 ARG A O 1
ATOM 846 N N . ASP A 1 106 ? 10.309 4.845 7.472 1.00 95.12 106 ASP A N 1
ATOM 847 C CA . ASP A 1 106 ? 11.331 4.010 6.855 1.00 95.12 106 ASP A CA 1
ATOM 848 C C . ASP A 1 106 ? 11.864 2.948 7.840 1.00 95.12 106 ASP A C 1
ATOM 850 O O . ASP A 1 106 ? 11.535 2.932 9.033 1.00 95.12 106 ASP A O 1
ATOM 854 N N . GLY A 1 107 ? 12.694 2.026 7.357 1.00 93.19 107 GLY A N 1
ATOM 855 C CA . GLY A 1 107 ? 13.362 1.018 8.190 1.00 93.19 107 GLY A CA 1
ATOM 856 C C . GLY A 1 107 ? 14.345 1.586 9.223 1.00 93.19 107 GLY A C 1
ATOM 857 O O . GLY A 1 107 ? 14.760 0.852 10.116 1.00 93.19 107 GLY A O 1
ATOM 858 N N . LEU A 1 108 ? 14.691 2.871 9.130 1.00 94.75 108 LEU A N 1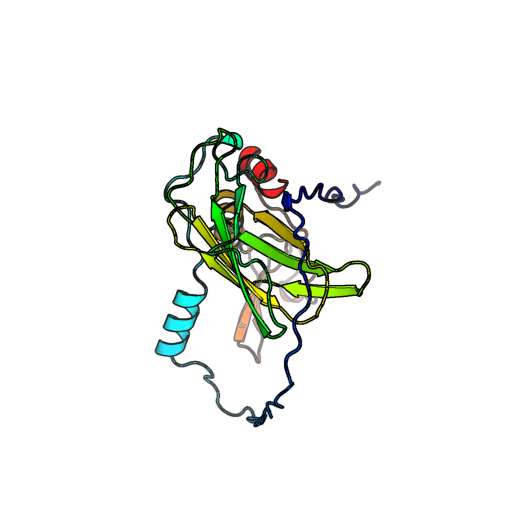
ATOM 859 C CA . LEU A 1 108 ? 15.526 3.612 10.077 1.00 94.75 108 LEU A CA 1
ATOM 860 C C . LEU A 1 108 ? 14.695 4.406 11.101 1.00 94.75 108 LEU A C 1
ATOM 862 O O . LEU A 1 108 ? 15.261 5.127 11.919 1.00 94.75 108 LEU A O 1
ATOM 866 N N . ASN A 1 109 ? 13.367 4.228 11.098 1.00 95.62 109 ASN A N 1
ATOM 867 C CA . ASN A 1 109 ? 12.406 4.891 11.980 1.00 95.62 109 ASN A CA 1
ATOM 868 C C . ASN A 1 109 ? 12.243 6.408 11.740 1.00 95.62 109 ASN A C 1
ATOM 870 O O . ASN A 1 109 ? 11.690 7.113 12.591 1.00 95.62 109 ASN A O 1
ATOM 874 N N . ASN A 1 110 ? 12.657 6.912 10.577 1.00 96.06 110 ASN A N 1
ATOM 875 C CA . ASN A 1 110 ? 12.366 8.277 10.152 1.00 96.06 110 ASN A CA 1
ATOM 876 C C . ASN A 1 110 ? 10.948 8.359 9.584 1.00 96.06 110 ASN A C 1
ATOM 878 O O . ASN A 1 110 ? 10.501 7.466 8.860 1.00 96.06 110 ASN A O 1
ATOM 882 N N . SER A 1 111 ? 10.241 9.448 9.885 1.00 96.19 111 SER A N 1
ATOM 883 C CA . SER A 1 111 ? 8.936 9.718 9.279 1.00 96.19 111 SER A CA 1
ATOM 884 C C . SER A 1 111 ? 9.083 9.993 7.787 1.00 96.19 111 SER A C 1
ATOM 886 O O . SER A 1 111 ? 9.932 10.783 7.370 1.00 96.19 111 SER A O 1
ATOM 888 N N . LYS A 1 112 ? 8.218 9.369 6.990 1.00 95.38 112 LYS A N 1
ATOM 889 C CA . LYS A 1 112 ? 8.087 9.672 5.565 1.00 95.38 112 LYS A CA 1
ATOM 890 C C . LYS A 1 112 ? 7.544 11.092 5.380 1.00 95.38 112 LYS A C 1
ATOM 892 O O . LYS A 1 112 ? 6.812 11.590 6.229 1.00 95.38 112 LYS A O 1
ATOM 897 N N . VAL A 1 113 ? 7.904 11.721 4.262 1.00 95.12 113 VAL A N 1
ATOM 898 C CA . VAL A 1 113 ? 7.453 13.079 3.881 1.00 95.12 113 VAL A CA 1
ATOM 899 C C . VAL A 1 113 ? 6.686 13.098 2.556 1.00 95.12 113 VAL A C 1
ATOM 901 O O . VAL A 1 113 ? 6.360 14.159 2.039 1.00 95.12 113 VAL A O 1
ATOM 904 N N . TYR A 1 114 ? 6.417 11.921 1.997 1.00 95.06 114 TYR A N 1
ATOM 905 C CA . TYR A 1 114 ? 5.698 11.705 0.747 1.00 95.06 114 TYR A CA 1
ATOM 906 C C . TYR A 1 114 ? 4.833 10.447 0.870 1.00 95.06 114 TYR A C 1
ATOM 908 O O . TYR A 1 114 ? 5.074 9.616 1.751 1.00 95.06 114 TYR A O 1
ATOM 916 N N . GLY A 1 115 ? 3.811 10.356 0.020 1.00 95.25 115 GLY A N 1
ATOM 917 C CA . GLY A 1 115 ? 2.861 9.244 -0.028 1.00 95.25 115 GLY A CA 1
ATOM 918 C C . GLY A 1 115 ? 3.250 8.129 -1.006 1.00 95.25 115 GLY A C 1
ATOM 919 O O . GLY A 1 115 ? 4.413 7.979 -1.381 1.00 95.25 115 GLY A O 1
ATOM 920 N N . GLY A 1 116 ? 2.250 7.378 -1.458 1.00 94.81 116 GLY A N 1
ATOM 921 C CA . GLY A 1 116 ? 2.348 6.328 -2.471 1.00 94.81 116 GLY A CA 1
ATOM 922 C C . GLY A 1 116 ? 2.551 4.923 -1.928 1.00 94.81 116 GLY A C 1
ATOM 923 O O . GLY A 1 116 ? 2.677 3.987 -2.717 1.00 94.81 116 GLY A O 1
ATOM 924 N N . ASP A 1 117 ? 2.559 4.740 -0.611 1.00 95.69 117 ASP A N 1
ATOM 925 C CA . ASP A 1 117 ? 2.555 3.407 -0.022 1.00 95.69 117 ASP A CA 1
ATOM 926 C C . ASP A 1 117 ? 1.195 2.739 -0.239 1.00 95.69 117 ASP A C 1
ATOM 928 O O . ASP A 1 117 ? 0.134 3.319 0.007 1.00 95.69 117 ASP A O 1
ATOM 932 N N . PHE A 1 118 ? 1.213 1.477 -0.659 1.00 94.81 118 PHE A N 1
ATOM 933 C CA . PHE A 1 118 ? -0.002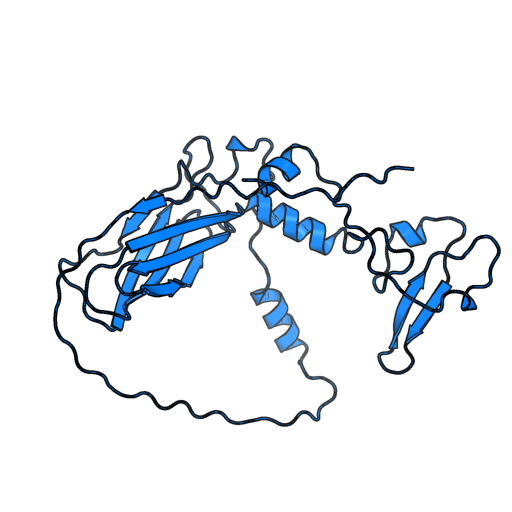 0.698 -0.817 1.00 94.81 118 PHE A CA 1
ATOM 934 C C . PHE A 1 118 ? -0.349 -0.007 0.495 1.00 94.81 118 PHE A C 1
ATOM 936 O O . PHE A 1 118 ? 0.067 -1.140 0.756 1.00 94.81 118 PHE A O 1
ATOM 943 N N . PHE A 1 119 ? -1.114 0.679 1.342 1.00 95.62 119 PHE A N 1
ATOM 944 C CA . PHE A 1 119 ? -1.672 0.101 2.560 1.00 95.62 119 PHE A CA 1
ATOM 945 C C . PHE A 1 119 ? -3.014 -0.585 2.296 1.00 95.62 119 PHE A C 1
ATOM 947 O O . PHE A 1 119 ? -3.894 -0.057 1.621 1.00 95.62 119 PHE A O 1
ATOM 954 N N . GLN A 1 120 ? -3.205 -1.746 2.916 1.00 95.25 120 GLN A N 1
ATOM 955 C CA . GLN A 1 120 ? -4.489 -2.421 3.024 1.00 95.25 120 GLN A CA 1
ATOM 956 C C . GLN A 1 120 ? -4.933 -2.420 4.483 1.00 95.25 120 GLN A C 1
ATOM 958 O O . GLN A 1 120 ? -4.221 -2.897 5.369 1.00 95.25 120 GLN A O 1
ATOM 963 N N . ALA A 1 121 ? -6.141 -1.926 4.726 1.00 94.81 121 ALA A N 1
ATOM 964 C CA . ALA A 1 121 ? -6.709 -1.831 6.056 1.00 94.81 121 ALA A CA 1
ATOM 965 C C . ALA A 1 121 ? -7.980 -2.687 6.149 1.00 94.81 121 ALA A C 1
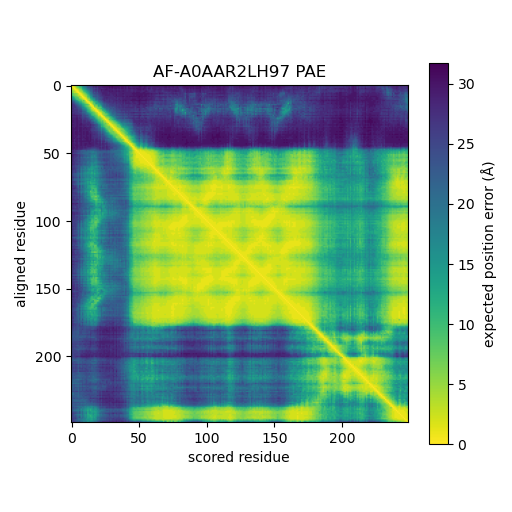ATOM 967 O O . ALA A 1 121 ? -8.828 -2.664 5.256 1.00 94.81 121 ALA A O 1
ATOM 968 N N . LYS A 1 122 ? -8.130 -3.449 7.233 1.00 94.00 122 LYS A N 1
ATOM 969 C CA . LYS A 1 122 ? -9.278 -4.330 7.473 1.00 94.00 122 LYS A CA 1
ATOM 970 C C . LYS A 1 122 ? -9.771 -4.203 8.909 1.00 94.00 122 LYS A C 1
ATOM 972 O O . LYS A 1 122 ? -8.978 -4.289 9.843 1.00 94.00 122 LYS A O 1
ATOM 977 N N . LEU A 1 123 ? -11.083 -4.092 9.078 1.00 94.44 123 LEU A N 1
ATOM 978 C CA . LEU A 1 123 ? -11.764 -4.274 10.356 1.00 94.44 123 LEU A CA 1
ATOM 979 C C . LEU A 1 123 ? -12.409 -5.664 10.354 1.00 94.44 123 LEU A C 1
ATOM 981 O O . LEU A 1 123 ? -13.053 -6.043 9.373 1.00 94.44 123 LEU A O 1
ATOM 985 N N . PHE A 1 124 ? -12.222 -6.454 11.409 1.00 93.69 124 PHE A N 1
ATOM 986 C CA . PHE A 1 124 ? -12.746 -7.820 11.451 1.00 93.69 124 PHE A CA 1
ATOM 987 C C . PHE A 1 124 ? -13.064 -8.320 12.859 1.00 93.69 124 PHE A C 1
ATOM 989 O O . PHE A 1 124 ? -12.544 -7.817 13.852 1.00 93.69 124 PHE A O 1
ATOM 996 N N . ASN A 1 125 ? -13.905 -9.347 12.922 1.00 92.56 125 ASN A N 1
ATOM 997 C CA . ASN A 1 125 ? -14.170 -10.148 14.106 1.00 92.56 125 ASN A CA 1
ATOM 998 C C . ASN A 1 125 ? -14.144 -11.632 13.708 1.00 92.56 125 ASN A C 1
ATOM 1000 O O . ASN A 1 125 ? -14.905 -12.065 12.841 1.00 92.56 125 ASN A O 1
ATOM 1004 N N . THR A 1 126 ? -13.250 -12.402 14.331 1.00 91.06 126 THR A N 1
ATOM 1005 C CA . THR A 1 126 ? -13.053 -13.825 14.022 1.00 91.06 126 THR A CA 1
ATOM 1006 C C . THR A 1 126 ? -14.231 -14.691 14.471 1.00 91.06 126 THR A C 1
ATOM 1008 O O . THR A 1 126 ? -14.624 -15.598 13.743 1.00 91.06 126 THR A O 1
ATOM 1011 N N . GLU A 1 127 ? -14.815 -14.402 15.635 1.00 92.56 127 GLU A N 1
ATOM 1012 C CA . GLU A 1 127 ? -15.919 -15.175 16.221 1.00 92.56 127 GLU A CA 1
ATOM 1013 C C . GLU A 1 127 ? -17.198 -15.031 15.393 1.00 92.56 127 GLU A C 1
ATOM 1015 O O . GLU A 1 127 ? -17.848 -16.018 15.053 1.00 92.56 127 GLU A O 1
ATOM 1020 N N . LEU A 1 128 ? -17.508 -13.798 14.990 1.00 91.12 128 LEU A N 1
ATOM 1021 C CA . LEU A 1 128 ? -18.667 -13.470 14.161 1.00 91.12 128 LEU A CA 1
ATOM 1022 C C . LEU A 1 128 ? -18.437 -13.744 12.670 1.00 91.12 128 LEU A C 1
ATOM 1024 O O . LEU A 1 128 ? -19.365 -13.599 11.878 1.00 91.12 128 LEU A O 1
ATOM 1028 N N . LYS A 1 129 ? -17.208 -14.100 12.268 1.00 93.88 129 LYS A N 1
ATOM 1029 C CA . LYS A 1 129 ? -16.789 -14.230 10.860 1.00 93.88 129 LYS A CA 1
ATOM 1030 C C . LYS A 1 129 ? -17.139 -12.991 10.023 1.00 93.88 129 LYS A C 1
ATOM 1032 O O . LYS A 1 129 ? -17.423 -13.091 8.831 1.00 93.88 129 LYS A O 1
ATOM 1037 N N . ALA A 1 130 ? -17.108 -11.819 10.651 1.00 91.94 130 ALA A N 1
ATOM 1038 C CA . ALA A 1 130 ? -17.463 -10.550 10.033 1.00 91.94 130 ALA A CA 1
ATOM 1039 C C . ALA A 1 130 ? -16.198 -9.776 9.657 1.00 91.94 130 ALA A C 1
ATOM 1041 O O . ALA A 1 130 ? -15.225 -9.745 10.416 1.00 91.94 130 ALA A O 1
ATOM 1042 N N . SER A 1 131 ? -16.190 -9.139 8.486 1.00 94.94 131 SER A N 1
ATOM 1043 C CA . SER A 1 131 ? -15.115 -8.217 8.132 1.00 94.94 131 SER A CA 1
ATOM 1044 C C . SER A 1 131 ? -15.502 -7.203 7.073 1.00 94.94 131 SER A C 1
ATOM 1046 O O . SER A 1 131 ? -16.349 -7.482 6.230 1.00 94.94 131 SER A O 1
ATOM 1048 N N . VAL A 1 132 ? -14.814 -6.068 7.086 1.00 95.25 132 VAL A N 1
ATOM 1049 C CA . VAL A 1 132 ? -14.951 -4.991 6.109 1.00 95.25 132 VAL A CA 1
ATOM 1050 C C . VAL A 1 132 ? -13.574 -4.404 5.801 1.00 95.25 132 VAL A C 1
ATOM 1052 O O . VAL A 1 132 ? -12.718 -4.295 6.687 1.00 95.25 132 VAL A O 1
ATOM 1055 N N . TYR A 1 133 ? -13.344 -4.056 4.537 1.00 96.00 133 TYR A N 1
ATOM 1056 C CA . TYR A 1 133 ? -12.152 -3.316 4.133 1.00 96.00 133 TYR A CA 1
ATOM 1057 C C . TYR A 1 133 ? -12.334 -1.830 4.427 1.00 96.00 133 TYR A C 1
ATOM 1059 O O . TYR A 1 133 ? -13.420 -1.284 4.243 1.00 96.00 133 TYR A O 1
ATOM 1067 N N . GLY A 1 134 ? -11.272 -1.200 4.919 1.00 94.81 134 GLY A N 1
ATOM 1068 C CA . GLY A 1 134 ? -11.235 0.242 5.105 1.00 94.81 134 GLY A CA 1
ATOM 1069 C C . GLY A 1 134 ? -10.830 0.951 3.820 1.00 94.81 134 GLY A C 1
ATOM 1070 O O . GLY A 1 134 ? -9.981 0.456 3.078 1.00 94.81 134 GLY A O 1
ATOM 1071 N N . GLU A 1 135 ? -11.412 2.120 3.586 1.00 96.94 135 GLU A N 1
ATOM 1072 C CA . GLU A 1 135 ? -10.929 3.061 2.579 1.00 96.94 135 GLU A CA 1
ATOM 1073 C C . GLU A 1 135 ? -9.657 3.724 3.107 1.00 96.94 135 GLU A C 1
ATOM 1075 O O . GLU A 1 135 ? -9.679 4.308 4.191 1.00 96.94 135 GLU A O 1
ATOM 1080 N N . VAL A 1 136 ? -8.555 3.622 2.363 1.00 96.81 136 VAL A N 1
ATOM 1081 C CA . VAL A 1 136 ? -7.284 4.259 2.718 1.00 96.81 136 VAL A CA 1
ATOM 1082 C C . VAL A 1 136 ? -7.097 5.505 1.865 1.00 96.81 136 VAL A C 1
ATOM 1084 O O . VAL A 1 136 ? -7.019 5.419 0.643 1.00 96.81 136 VAL A O 1
ATOM 1087 N N . VAL A 1 137 ? -6.997 6.651 2.528 1.00 96.62 137 VAL A N 1
ATOM 1088 C CA . VAL A 1 137 ? -6.724 7.954 1.924 1.00 96.62 137 VAL A CA 1
ATOM 1089 C C . VAL A 1 137 ? -5.275 8.327 2.207 1.00 96.62 137 VAL A C 1
ATOM 1091 O O . VAL A 1 137 ? -4.863 8.380 3.366 1.00 96.62 137 VAL A O 1
ATOM 1094 N N . ASP A 1 138 ? -4.513 8.579 1.149 1.00 96.62 138 ASP A N 1
ATOM 1095 C CA . ASP A 1 138 ? -3.138 9.069 1.216 1.00 96.62 138 ASP A CA 1
ATOM 1096 C C . ASP A 1 138 ? -3.120 10.602 1.275 1.00 96.62 138 ASP A C 1
ATOM 1098 O O . ASP A 1 138 ? -3.677 11.269 0.401 1.00 96.62 138 ASP A O 1
ATOM 1102 N N . HIS A 1 139 ? -2.474 11.166 2.300 1.00 96.62 139 HIS A N 1
ATOM 1103 C CA . HIS A 1 139 ? -2.336 12.619 2.470 1.00 96.62 139 HIS A CA 1
ATOM 1104 C C . HIS A 1 139 ? -1.079 13.187 1.801 1.00 96.62 139 HIS A C 1
ATOM 1106 O O . HIS A 1 139 ? -0.782 14.372 1.953 1.00 96.62 139 HIS A O 1
ATOM 1112 N N . LEU A 1 140 ? -0.322 12.351 1.081 1.00 95.06 140 LEU A N 1
ATOM 1113 C CA . LEU A 1 140 ? 0.874 12.688 0.304 1.00 95.06 140 LEU A CA 1
ATOM 1114 C C . LEU A 1 140 ? 2.028 13.278 1.126 1.00 95.06 140 LEU A C 1
ATOM 1116 O O . LEU A 1 140 ? 2.947 13.875 0.574 1.00 95.06 140 LEU A O 1
ATOM 1120 N N . ASN A 1 141 ? 2.007 13.088 2.443 1.00 95.88 141 ASN A N 1
ATOM 1121 C CA . ASN A 1 141 ? 2.987 13.636 3.383 1.00 95.88 141 ASN A CA 1
ATOM 1122 C C . ASN A 1 141 ? 3.578 12.563 4.316 1.00 95.88 141 ASN A C 1
ATOM 1124 O O . ASN A 1 141 ? 4.136 12.898 5.357 1.00 95.88 141 ASN A O 1
ATOM 1128 N N . GLY A 1 142 ? 3.417 11.281 3.971 1.00 95.75 142 GLY A N 1
ATOM 1129 C CA . GLY A 1 142 ? 3.814 10.146 4.809 1.00 95.75 142 GLY A CA 1
ATOM 1130 C C . GLY A 1 142 ? 2.780 9.741 5.864 1.00 95.75 142 GLY A C 1
ATOM 1131 O O . GLY A 1 142 ? 3.040 8.843 6.668 1.00 95.75 142 GLY A O 1
ATOM 1132 N N . THR A 1 143 ? 1.604 10.373 5.872 1.00 97.69 143 THR A N 1
ATOM 1133 C CA . THR A 1 143 ? 0.466 9.962 6.700 1.00 97.69 143 THR A CA 1
ATOM 1134 C C . THR A 1 143 ? -0.714 9.527 5.844 1.00 97.69 143 THR A C 1
ATOM 1136 O O . THR A 1 143 ? -0.921 10.030 4.740 1.00 97.69 143 THR A O 1
ATOM 1139 N N . TYR A 1 144 ? -1.500 8.595 6.377 1.00 98.06 144 TYR A N 1
ATOM 1140 C CA . TYR A 1 144 ? -2.664 8.027 5.702 1.00 98.06 144 TYR A CA 1
ATOM 1141 C C . TYR A 1 144 ? -3.827 7.937 6.686 1.00 98.06 144 TYR A C 1
ATOM 1143 O O . TYR A 1 144 ? -3.612 7.708 7.877 1.00 98.06 144 TYR A O 1
ATOM 1151 N N . THR A 1 145 ? -5.062 8.059 6.206 1.00 98.19 145 THR A N 1
ATOM 1152 C CA . THR A 1 145 ? -6.261 7.786 7.010 1.00 98.19 145 THR A CA 1
ATOM 1153 C C . THR A 1 145 ? -6.980 6.562 6.471 1.00 98.19 145 THR A C 1
ATOM 1155 O O . THR A 1 145 ? -7.357 6.532 5.307 1.00 98.19 145 THR A O 1
ATOM 1158 N N . ALA A 1 146 ? -7.209 5.572 7.330 1.00 97.69 146 ALA A N 1
ATOM 1159 C CA . ALA A 1 146 ? -8.064 4.429 7.043 1.00 97.69 146 ALA A CA 1
ATOM 1160 C C . ALA A 1 146 ? -9.442 4.622 7.692 1.00 97.69 146 ALA A C 1
ATOM 1162 O O . ALA A 1 146 ? -9.534 4.750 8.916 1.00 97.69 146 ALA A O 1
ATOM 1163 N N . ASN A 1 147 ? -10.503 4.617 6.885 1.00 97.50 147 ASN A N 1
ATOM 1164 C CA . ASN A 1 147 ? -11.890 4.753 7.325 1.00 97.50 147 ASN A CA 1
ATOM 1165 C C . ASN A 1 147 ? -12.626 3.416 7.215 1.00 97.50 147 ASN A C 1
ATOM 1167 O O . ASN A 1 147 ? -12.690 2.817 6.143 1.00 97.50 147 ASN A O 1
ATOM 1171 N N . PHE A 1 148 ? -13.233 2.963 8.310 1.00 95.31 148 PHE A N 1
ATOM 1172 C CA . PHE A 1 148 ? -13.991 1.714 8.370 1.00 95.31 148 PHE A CA 1
ATOM 1173 C C . PHE A 1 148 ? -15.443 1.986 8.732 1.00 95.31 148 PHE A C 1
ATOM 1175 O O . PHE A 1 148 ? -15.720 2.649 9.730 1.00 95.31 148 PHE A O 1
ATOM 1182 N N . LYS A 1 149 ? -16.379 1.404 7.982 1.00 94.94 149 LYS A N 1
ATOM 1183 C CA . LYS A 1 149 ? -17.788 1.376 8.381 1.00 94.94 149 LYS A CA 1
ATOM 1184 C C . LYS A 1 149 ? -18.008 0.240 9.380 1.00 94.94 149 LYS A C 1
ATOM 1186 O O . LYS A 1 149 ? -17.754 -0.913 9.049 1.00 94.94 149 LYS A O 1
ATOM 1191 N N . LEU A 1 150 ? -18.487 0.529 10.588 1.00 92.25 150 LEU A N 1
ATOM 1192 C CA . LEU A 1 150 ? -18.792 -0.510 11.573 1.00 92.25 150 LEU A CA 1
ATOM 1193 C C . LEU A 1 150 ? -20.116 -1.199 11.214 1.00 92.25 150 LEU A C 1
ATOM 1195 O O . LEU A 1 150 ? -21.171 -0.574 11.273 1.00 92.25 150 LEU A O 1
ATOM 1199 N N . LEU A 1 151 ? -20.068 -2.479 10.835 1.00 92.31 151 LEU A N 1
ATOM 1200 C CA . LEU A 1 151 ? -21.239 -3.209 10.318 1.00 92.31 151 LEU A CA 1
ATOM 1201 C C . LEU A 1 151 ? -21.852 -4.211 11.306 1.00 92.31 151 LEU A C 1
ATOM 1203 O O . LEU A 1 151 ? -22.889 -4.796 11.010 1.00 92.31 151 LEU A O 1
ATOM 1207 N N . TRP A 1 152 ? -21.235 -4.426 12.467 1.00 94.06 152 TRP A N 1
ATOM 1208 C CA . TRP A 1 152 ? -21.726 -5.365 13.475 1.00 94.06 152 TRP A CA 1
ATOM 1209 C C . TRP A 1 152 ? -21.502 -4.829 14.884 1.00 94.06 152 TRP A C 1
ATOM 1211 O O . TRP A 1 152 ? -20.626 -3.998 15.123 1.00 94.06 152 TRP A O 1
ATOM 1221 N N . ALA A 1 153 ? -22.310 -5.326 15.816 1.00 87.50 153 ALA A N 1
ATOM 1222 C CA . ALA A 1 153 ? -22.133 -5.079 17.236 1.00 87.50 153 ALA A CA 1
ATOM 1223 C C . ALA A 1 153 ? -21.179 -6.116 17.850 1.00 87.50 153 ALA A C 1
ATOM 1225 O O . ALA A 1 153 ? -21.154 -7.272 17.426 1.00 87.50 153 ALA A O 1
ATOM 1226 N N . GLY A 1 154 ? -20.421 -5.708 18.869 1.00 84.81 154 GLY A N 1
ATOM 1227 C CA . GLY A 1 154 ? -19.441 -6.549 19.559 1.00 84.81 154 GLY A CA 1
ATOM 1228 C C . GLY A 1 154 ? -18.003 -6.112 19.287 1.00 84.81 154 GLY A C 1
ATOM 1229 O O . GLY A 1 154 ? -17.749 -4.992 18.845 1.00 84.81 154 GLY A O 1
ATOM 1230 N N . GLN A 1 155 ? -17.047 -6.997 19.572 1.00 84.44 155 GLN A N 1
ATOM 1231 C CA . GLN A 1 155 ? -15.632 -6.690 19.381 1.00 84.44 155 GLN A CA 1
ATOM 1232 C C . GLN A 1 155 ? -15.308 -6.478 17.895 1.00 84.44 155 GLN A C 1
ATOM 1234 O O . GLN A 1 155 ? -15.868 -7.138 17.014 1.00 84.44 155 GLN A O 1
ATOM 1239 N N . ALA A 1 156 ? -14.375 -5.577 17.607 1.00 87.69 156 ALA A N 1
ATOM 1240 C CA . ALA A 1 156 ? -13.821 -5.413 16.275 1.00 87.69 156 ALA A CA 1
ATOM 1241 C C . ALA A 1 156 ? -12.322 -5.119 16.379 1.00 87.69 156 ALA A C 1
ATOM 1243 O O . ALA A 1 156 ? -11.887 -4.302 17.189 1.00 87.69 156 ALA A O 1
ATOM 1244 N N . THR A 1 157 ? -11.539 -5.790 15.544 1.00 89.62 157 THR A N 1
ATOM 1245 C CA . THR A 1 157 ? -10.082 -5.673 15.502 1.00 89.62 157 THR A CA 1
ATOM 1246 C C . THR A 1 157 ? -9.672 -5.020 14.194 1.00 89.62 157 THR A C 1
ATOM 1248 O O . THR A 1 157 ? -10.150 -5.409 13.126 1.00 89.62 157 THR A O 1
ATOM 1251 N N . VAL A 1 158 ? -8.777 -4.036 14.272 1.00 91.00 158 VAL A N 1
ATOM 1252 C CA . VAL A 1 158 ? -8.180 -3.398 13.097 1.00 91.00 158 VAL A CA 1
ATOM 1253 C C . VAL A 1 158 ? -6.868 -4.102 12.756 1.00 91.00 158 VAL A C 1
ATOM 1255 O O . VAL A 1 158 ? -6.017 -4.324 13.616 1.00 91.00 158 VAL A O 1
ATOM 1258 N N . ALA A 1 159 ? -6.703 -4.439 11.482 1.00 91.88 159 ALA A N 1
ATOM 1259 C CA . ALA A 1 159 ? -5.458 -4.913 10.899 1.00 91.88 159 ALA A CA 1
ATOM 1260 C C . ALA A 1 159 ? -5.055 -3.987 9.754 1.00 91.88 159 ALA A C 1
ATOM 1262 O O . ALA A 1 159 ? -5.840 -3.747 8.836 1.00 91.88 159 ALA A O 1
ATOM 1263 N N . ILE A 1 160 ? -3.817 -3.502 9.799 1.00 93.25 160 ILE A N 1
ATOM 1264 C CA . ILE A 1 160 ? -3.231 -2.668 8.749 1.00 93.25 160 ILE A CA 1
ATOM 1265 C C . ILE A 1 160 ? -2.000 -3.391 8.224 1.00 93.25 160 ILE A C 1
ATOM 1267 O O . ILE A 1 160 ? -1.166 -3.870 8.996 1.00 93.25 160 ILE A O 1
ATOM 1271 N N . ARG A 1 161 ? -1.928 -3.511 6.902 1.00 91.50 161 ARG A N 1
ATOM 1272 C CA . ARG A 1 161 ? -0.863 -4.195 6.177 1.00 91.50 161 ARG A CA 1
ATOM 1273 C C . ARG A 1 161 ? -0.263 -3.232 5.174 1.00 91.50 161 ARG A C 1
ATOM 1275 O O . ARG A 1 161 ? -0.999 -2.637 4.393 1.00 91.50 161 ARG A O 1
ATOM 1282 N N . LEU A 1 162 ? 1.056 -3.106 5.183 1.00 93.75 162 LEU A N 1
ATOM 1283 C CA . LEU A 1 162 ? 1.774 -2.546 4.048 1.00 93.75 162 LEU A CA 1
ATOM 1284 C C . LEU A 1 162 ? 1.877 -3.658 3.001 1.00 93.75 162 LEU A C 1
ATOM 1286 O O . LEU A 1 162 ? 2.454 -4.698 3.296 1.00 93.75 162 LEU A O 1
ATOM 1290 N N . ILE A 1 163 ? 1.257 -3.477 1.835 1.00 92.81 163 ILE A N 1
ATOM 1291 C CA . ILE A 1 163 ? 1.372 -4.431 0.724 1.00 92.81 163 ILE A CA 1
ATOM 1292 C C . ILE A 1 163 ? 2.649 -4.142 -0.058 1.00 92.81 163 ILE A C 1
ATOM 1294 O O . ILE A 1 163 ? 3.429 -5.050 -0.303 1.00 92.81 163 ILE A O 1
ATOM 1298 N N . HIS A 1 164 ? 2.862 -2.875 -0.418 1.00 92.00 164 HIS A N 1
ATOM 1299 C CA . HIS A 1 164 ? 4.076 -2.400 -1.074 1.00 92.00 164 HIS A CA 1
ATOM 1300 C C . HIS A 1 164 ? 4.396 -0.986 -0.593 1.00 92.00 164 HIS A C 1
ATOM 1302 O O . HIS A 1 164 ? 3.488 -0.165 -0.455 1.00 92.00 164 HIS A O 1
ATOM 1308 N N . SER A 1 165 ? 5.675 -0.688 -0.358 1.00 95.19 165 SER A N 1
ATOM 1309 C CA . SER A 1 165 ? 6.102 0.694 -0.131 1.00 95.19 165 SER A CA 1
ATOM 1310 C C . SER A 1 165 ? 5.994 1.519 -1.413 1.00 95.19 165 SER A C 1
ATOM 1312 O O . SER A 1 165 ? 5.994 0.960 -2.510 1.00 95.19 165 SER A O 1
ATOM 1314 N N . SER A 1 166 ? 5.967 2.845 -1.305 1.00 95.12 166 SER A N 1
ATOM 1315 C CA . SER A 1 166 ? 5.996 3.748 -2.464 1.00 95.12 166 SER A CA 1
ATOM 1316 C C . SER A 1 166 ? 7.162 3.466 -3.416 1.00 95.12 166 SER A C 1
ATOM 1318 O O . SER A 1 166 ? 7.008 3.564 -4.627 1.00 95.12 166 SER A O 1
ATOM 1320 N N . GLU A 1 167 ? 8.316 3.041 -2.894 1.00 94.50 167 GLU A N 1
ATOM 1321 C CA . GLU A 1 167 ? 9.485 2.659 -3.699 1.00 94.50 167 GLU A CA 1
ATOM 1322 C C . GLU A 1 167 ? 9.235 1.367 -4.478 1.00 94.50 167 GLU A C 1
ATOM 1324 O O . GLU A 1 167 ? 9.599 1.262 -5.644 1.00 94.50 167 GLU A O 1
ATOM 1329 N N . ALA A 1 168 ? 8.602 0.376 -3.849 1.00 92.50 168 ALA A N 1
ATOM 1330 C CA . ALA A 1 168 ? 8.218 -0.862 -4.515 1.00 92.50 168 ALA A CA 1
ATOM 1331 C C . ALA A 1 168 ? 7.134 -0.604 -5.576 1.00 92.50 168 ALA A C 1
ATOM 1333 O O . ALA A 1 168 ? 7.200 -1.149 -6.678 1.00 92.50 168 ALA A O 1
ATOM 1334 N N . VAL A 1 169 ? 6.167 0.272 -5.283 1.00 92.62 169 VAL A N 1
ATOM 1335 C CA . VAL A 1 169 ? 5.134 0.669 -6.246 1.00 92.62 169 VAL A CA 1
ATOM 1336 C C . VAL A 1 169 ? 5.747 1.405 -7.441 1.00 92.62 169 VAL A C 1
ATOM 1338 O O . VAL A 1 169 ? 5.443 1.047 -8.575 1.00 92.62 169 VAL A O 1
ATOM 1341 N N . GLU A 1 170 ? 6.673 2.342 -7.223 1.00 91.50 170 GLU A N 1
ATOM 1342 C CA . GLU A 1 170 ? 7.447 3.017 -8.281 1.00 91.50 170 GLU A CA 1
ATOM 1343 C C . GLU A 1 170 ? 8.133 2.011 -9.219 1.00 91.50 170 GLU A C 1
ATOM 1345 O O . GLU A 1 170 ? 8.088 2.142 -10.444 1.00 91.50 170 GLU A O 1
ATOM 1350 N N . VAL A 1 171 ? 8.745 0.962 -8.657 1.00 89.12 171 VAL A N 1
ATOM 1351 C CA . VAL A 1 171 ? 9.361 -0.129 -9.428 1.00 89.12 171 VAL A CA 1
ATOM 1352 C C . VAL A 1 171 ? 8.312 -0.843 -10.283 1.00 89.12 171 VAL A C 1
ATOM 1354 O O . VAL A 1 171 ? 8.520 -1.019 -11.486 1.00 89.12 171 VAL A O 1
ATOM 1357 N N . LEU A 1 172 ? 7.165 -1.213 -9.705 1.00 87.00 172 LEU A N 1
ATOM 1358 C CA . LEU A 1 172 ? 6.075 -1.870 -10.435 1.00 87.00 172 LEU A CA 1
ATOM 1359 C C . LEU A 1 172 ? 5.525 -0.995 -11.572 1.00 87.00 172 LEU A C 1
ATOM 1361 O O . LEU A 1 172 ? 5.334 -1.502 -12.682 1.00 87.00 172 LEU A O 1
ATOM 1365 N N . LEU A 1 173 ? 5.310 0.300 -11.316 1.00 84.62 173 LEU A N 1
ATOM 1366 C CA . LEU A 1 173 ? 4.826 1.283 -12.291 1.00 84.62 173 LEU A CA 1
ATOM 1367 C C . LEU A 1 173 ? 5.823 1.459 -13.435 1.00 84.62 173 LEU A C 1
ATOM 1369 O O . LEU A 1 173 ? 5.465 1.280 -14.599 1.00 84.62 173 LEU A O 1
ATOM 1373 N N . ARG A 1 174 ? 7.097 1.704 -13.113 1.00 82.25 174 ARG A N 1
ATOM 1374 C CA . ARG A 1 174 ? 8.157 1.840 -14.115 1.00 82.25 174 ARG A CA 1
ATOM 1375 C C . ARG A 1 174 ? 8.275 0.593 -14.979 1.00 82.25 174 ARG A C 1
ATOM 1377 O O . ARG A 1 174 ? 8.391 0.728 -16.192 1.00 82.25 174 ARG A O 1
ATOM 1384 N N . HIS A 1 175 ? 8.230 -0.606 -14.397 1.00 77.19 175 HIS A N 1
ATOM 1385 C CA . HIS A 1 175 ? 8.278 -1.831 -15.196 1.00 77.19 175 HIS A CA 1
ATOM 1386 C C . HIS A 1 175 ? 7.016 -2.028 -16.030 1.00 77.19 175 HIS A C 1
ATOM 1388 O O . HIS A 1 175 ? 7.106 -2.565 -17.124 1.00 77.19 175 HIS A O 1
ATOM 1394 N N . ARG A 1 176 ? 5.832 -1.637 -15.542 1.00 76.25 176 ARG A N 1
ATOM 1395 C CA . ARG A 1 176 ? 4.598 -1.663 -16.346 1.00 76.25 176 ARG A CA 1
ATOM 1396 C C . ARG A 1 176 ? 4.715 -0.756 -17.576 1.00 76.25 176 ARG A C 1
ATOM 1398 O O . ARG A 1 176 ? 4.222 -1.126 -18.631 1.00 76.25 176 ARG A O 1
ATOM 1405 N N . GLU A 1 177 ? 5.352 0.403 -17.434 1.00 73.75 177 GLU A N 1
ATOM 1406 C CA . GLU A 1 177 ? 5.402 1.430 -18.482 1.00 73.75 177 GLU A CA 1
ATOM 1407 C C . GLU A 1 177 ? 6.586 1.284 -19.445 1.00 73.75 177 GLU A C 1
ATOM 1409 O O . GLU A 1 177 ? 6.420 1.480 -20.646 1.00 73.75 177 GLU A O 1
ATOM 1414 N N . ARG A 1 178 ? 7.780 0.947 -18.942 1.00 66.25 178 ARG A N 1
ATOM 1415 C CA . ARG A 1 178 ? 9.010 0.866 -19.751 1.00 66.25 178 ARG A CA 1
ATOM 1416 C C . ARG A 1 178 ? 9.244 -0.504 -20.369 1.00 66.25 178 ARG A C 1
ATOM 1418 O O . ARG A 1 178 ? 9.804 -0.579 -21.456 1.00 66.25 178 ARG A O 1
ATOM 1425 N N . ASP A 1 179 ? 8.792 -1.556 -19.694 1.00 60.62 179 ASP A N 1
ATOM 1426 C CA . ASP A 1 179 ? 8.946 -2.937 -20.138 1.00 60.62 179 ASP A CA 1
ATOM 1427 C C . ASP A 1 179 ? 7.565 -3.602 -20.258 1.00 60.62 179 ASP A C 1
ATOM 1429 O O . ASP A 1 179 ? 7.281 -4.536 -19.513 1.00 60.62 179 ASP A O 1
ATOM 1433 N N . PRO A 1 180 ? 6.667 -3.169 -21.165 1.00 53.16 180 PRO A N 1
ATOM 1434 C CA . PRO A 1 180 ? 5.430 -3.915 -21.422 1.00 53.16 180 PRO A CA 1
ATOM 1435 C C . PRO A 1 180 ? 5.731 -5.334 -21.946 1.00 53.16 180 PRO A C 1
ATOM 1437 O O . PRO A 1 180 ? 4.937 -6.253 -21.765 1.00 53.16 180 PRO A O 1
ATOM 1440 N N . ASP A 1 181 ? 6.928 -5.545 -22.505 1.00 52.50 181 ASP A N 1
ATOM 1441 C CA . ASP A 1 181 ? 7.472 -6.832 -22.953 1.00 52.50 181 ASP A CA 1
ATOM 1442 C C . ASP A 1 181 ? 8.028 -7.682 -21.796 1.00 52.50 181 ASP A C 1
ATOM 1444 O O . ASP A 1 181 ? 9.135 -8.226 -21.873 1.00 52.50 181 ASP A O 1
ATOM 1448 N N . LYS A 1 182 ? 7.286 -7.789 -20.687 1.00 53.19 182 LYS A N 1
ATOM 1449 C CA . LYS A 1 182 ? 7.703 -8.623 -19.543 1.00 53.19 182 LYS A CA 1
ATOM 1450 C C . LYS A 1 182 ? 7.711 -10.097 -19.883 1.00 53.19 182 LYS A C 1
ATOM 1452 O O . LYS A 1 182 ? 8.279 -10.889 -19.144 1.00 53.19 182 LYS A O 1
ATOM 1457 N N . GLU A 1 183 ? 7.083 -10.463 -20.984 1.00 54.44 183 GLU A N 1
ATOM 1458 C CA . GLU A 1 183 ? 7.026 -11.820 -21.460 1.00 54.44 183 GLU A CA 1
ATOM 1459 C C . GLU A 1 183 ? 8.103 -12.046 -22.522 1.00 54.44 183 GLU A C 1
ATOM 1461 O O . GLU A 1 183 ? 8.285 -11.257 -23.451 1.00 54.44 183 GLU A O 1
ATOM 1466 N N . LYS A 1 184 ? 8.817 -13.170 -22.433 1.00 56.69 184 LYS A N 1
ATOM 1467 C CA . LYS A 1 184 ? 9.610 -13.700 -23.546 1.00 56.69 184 LYS A CA 1
ATOM 1468 C C . LYS A 1 184 ? 8.648 -14.227 -24.613 1.00 56.69 184 LYS A C 1
ATOM 1470 O O . LYS A 1 184 ? 8.550 -15.433 -24.823 1.00 56.69 184 LYS A O 1
ATOM 1475 N N . VAL A 1 185 ? 7.931 -13.320 -25.262 1.00 58.41 185 VAL A N 1
ATOM 1476 C CA . VAL A 1 185 ? 7.025 -13.631 -26.359 1.00 58.41 185 VAL A CA 1
ATOM 1477 C C . VAL A 1 185 ? 7.764 -13.571 -27.680 1.00 58.41 185 VAL A C 1
ATOM 1479 O O . VAL A 1 185 ? 8.673 -12.766 -27.900 1.00 58.41 185 VAL A O 1
ATOM 1482 N N . VAL A 1 186 ? 7.368 -14.459 -28.583 1.00 67.50 186 VAL A N 1
ATOM 1483 C CA . VAL A 1 186 ? 7.822 -14.399 -29.971 1.00 67.50 186 VAL A CA 1
ATOM 1484 C C . VAL A 1 186 ? 7.039 -13.338 -30.756 1.00 67.50 186 VAL A C 1
ATOM 1486 O O . VAL A 1 186 ? 7.549 -12.846 -31.763 1.00 67.50 186 VAL A O 1
ATOM 1489 N N . CYS A 1 187 ? 5.866 -12.943 -30.248 1.00 68.38 187 CYS A N 1
ATOM 1490 C CA . CYS A 1 187 ? 4.927 -11.983 -30.821 1.00 68.38 187 CYS A CA 1
ATOM 1491 C C . CYS A 1 187 ? 4.386 -11.032 -29.745 1.00 68.38 187 CYS A C 1
ATOM 1493 O O . CYS A 1 187 ? 3.897 -11.511 -28.730 1.00 68.38 187 CYS A O 1
ATOM 1495 N N . ASN A 1 188 ? 4.421 -9.715 -29.967 1.00 67.44 188 ASN A N 1
ATOM 1496 C CA . ASN A 1 188 ? 3.810 -8.738 -29.056 1.00 67.44 188 ASN A CA 1
ATOM 1497 C C . ASN A 1 188 ? 2.874 -7.768 -29.804 1.00 67.44 188 ASN A C 1
ATOM 1499 O O . ASN A 1 188 ? 3.195 -7.347 -30.914 1.00 67.44 188 ASN A O 1
ATOM 1503 N N . ALA A 1 189 ? 1.733 -7.419 -29.200 1.00 62.56 189 ALA A N 1
ATOM 1504 C CA . ALA A 1 189 ? 0.807 -6.384 -29.673 1.00 62.56 189 ALA A CA 1
ATOM 1505 C C . ALA A 1 189 ? 1.384 -4.970 -29.512 1.00 62.56 189 ALA A C 1
ATOM 1507 O O . ALA A 1 189 ? 1.075 -4.067 -30.287 1.00 62.56 189 ALA A O 1
ATOM 1508 N N . GLN A 1 190 ? 2.246 -4.763 -28.512 1.00 60.75 190 GLN A N 1
ATOM 1509 C CA . GLN A 1 190 ? 2.919 -3.489 -28.308 1.00 60.75 190 GLN A CA 1
ATOM 1510 C C . GLN A 1 190 ? 4.282 -3.482 -29.003 1.00 60.75 190 GLN A C 1
ATOM 1512 O O . GLN A 1 190 ? 5.001 -4.482 -29.061 1.00 60.75 190 GLN A O 1
ATOM 1517 N N . ARG A 1 191 ? 4.641 -2.326 -29.566 1.00 57.59 191 ARG A N 1
ATOM 1518 C CA . ARG A 1 191 ? 5.863 -2.137 -30.347 1.00 57.59 191 ARG A CA 1
ATOM 1519 C C . ARG A 1 191 ? 7.103 -2.159 -29.440 1.00 57.59 191 ARG A C 1
ATOM 1521 O O . ARG A 1 191 ? 7.617 -1.121 -29.042 1.00 57.59 191 ARG A O 1
ATOM 1528 N N . SER A 1 192 ? 7.584 -3.363 -29.144 1.00 57.84 192 SER A N 1
ATOM 1529 C CA . SER A 1 192 ? 8.813 -3.613 -28.391 1.00 57.84 192 SER A CA 1
ATOM 1530 C C . SER A 1 192 ? 10.046 -3.034 -29.086 1.00 57.84 192 SER A C 1
ATOM 1532 O O . SER A 1 192 ? 10.415 -3.489 -30.173 1.00 57.84 192 SER A O 1
ATOM 1534 N N . GLU A 1 193 ? 10.773 -2.115 -28.444 1.00 60.59 193 GLU A N 1
ATOM 1535 C CA . GLU A 1 193 ? 12.088 -1.682 -28.943 1.00 60.59 193 GLU A CA 1
ATOM 1536 C C . GLU A 1 193 ? 13.079 -2.851 -29.071 1.00 60.59 193 GLU A C 1
ATOM 1538 O O . GLU A 1 193 ? 13.948 -2.839 -29.944 1.00 60.59 193 GLU A O 1
ATOM 1543 N N . ARG A 1 194 ? 12.952 -3.880 -28.223 1.00 59.41 194 ARG A N 1
ATOM 1544 C CA . ARG A 1 194 ? 13.818 -5.066 -28.234 1.00 59.41 194 ARG A CA 1
ATOM 1545 C C . ARG A 1 194 ? 13.568 -5.950 -29.451 1.00 59.41 194 ARG A C 1
ATOM 1547 O O . ARG A 1 194 ? 14.528 -6.499 -29.991 1.00 59.41 194 ARG A O 1
ATOM 1554 N N . LEU A 1 195 ? 12.312 -6.098 -29.880 1.00 61.81 195 LEU A N 1
ATOM 1555 C CA . LEU A 1 195 ? 12.006 -6.781 -31.137 1.00 61.81 195 LEU A CA 1
ATOM 1556 C C . LEU A 1 195 ? 12.565 -5.963 -32.304 1.00 61.81 195 LEU A C 1
ATOM 1558 O O . LEU A 1 195 ? 13.357 -6.493 -33.072 1.00 61.81 195 LEU A O 1
ATOM 1562 N N . LEU A 1 196 ? 12.284 -4.659 -32.368 1.00 61.53 196 LEU A N 1
ATOM 1563 C CA . LEU A 1 196 ? 12.712 -3.795 -33.479 1.00 61.53 196 LEU A CA 1
ATOM 1564 C C . LEU A 1 196 ? 14.232 -3.670 -33.653 1.00 61.53 196 LEU A C 1
ATOM 1566 O O . LEU A 1 196 ? 14.699 -3.507 -34.776 1.00 61.53 196 LEU A O 1
ATOM 1570 N N . LYS A 1 197 ? 15.013 -3.720 -32.566 1.00 58.88 197 LYS A N 1
ATOM 1571 C CA . LYS A 1 197 ? 16.486 -3.628 -32.615 1.00 58.88 197 LYS A CA 1
ATOM 1572 C C . LYS A 1 197 ? 17.154 -4.897 -33.165 1.00 58.88 197 LYS A C 1
ATOM 1574 O O . LYS A 1 197 ? 18.365 -4.903 -33.378 1.00 58.88 197 LYS A O 1
ATOM 1579 N N . ALA A 1 198 ? 16.405 -5.974 -33.413 1.00 59.72 198 ALA A N 1
ATOM 1580 C CA . ALA A 1 198 ? 16.938 -7.164 -34.063 1.00 59.72 198 ALA A CA 1
ATOM 1581 C C . ALA A 1 198 ? 17.008 -6.964 -35.593 1.00 59.72 198 ALA A C 1
ATOM 1583 O O . ALA A 1 198 ? 15.985 -6.943 -36.266 1.00 59.72 198 ALA A O 1
ATOM 1584 N N . SER A 1 199 ? 18.233 -6.898 -36.132 1.00 54.88 199 SER A N 1
ATOM 1585 C CA . SER A 1 199 ? 18.611 -6.680 -37.550 1.00 54.88 199 SER A CA 1
ATOM 1586 C C . SER A 1 199 ? 17.791 -7.438 -38.628 1.00 54.88 199 SER A C 1
ATOM 1588 O O . SER A 1 199 ? 17.726 -7.001 -39.773 1.00 54.88 199 SER A O 1
ATOM 1590 N N . HIS A 1 200 ? 17.129 -8.555 -38.287 1.00 60.56 200 HIS A N 1
ATOM 1591 C CA . HIS A 1 200 ? 16.342 -9.395 -39.213 1.00 60.56 200 HIS A CA 1
ATOM 1592 C C . HIS A 1 200 ? 14.965 -9.807 -38.665 1.00 60.56 200 HIS A C 1
ATOM 1594 O O . HIS A 1 200 ? 14.525 -10.948 -38.816 1.00 60.56 200 HIS A O 1
ATOM 1600 N N . CYS A 1 201 ? 14.267 -8.896 -38.004 1.00 67.19 201 CYS A N 1
ATOM 1601 C CA . CYS A 1 201 ? 12.898 -9.104 -37.547 1.00 67.19 201 CYS A CA 1
ATOM 1602 C C . CYS A 1 201 ? 12.025 -8.028 -38.216 1.00 67.19 201 CYS A C 1
ATOM 1604 O O . CYS A 1 201 ? 12.473 -6.914 -38.428 1.00 67.19 201 CYS A O 1
ATOM 1606 N N . CYS A 1 202 ? 10.801 -8.264 -38.653 1.00 77.94 202 CYS A N 1
ATOM 1607 C CA . CYS A 1 202 ? 9.745 -9.002 -37.993 1.00 77.94 202 CYS A CA 1
ATOM 1608 C C . CYS A 1 202 ? 8.606 -9.268 -39.004 1.00 77.94 202 CYS A C 1
ATOM 1610 O O . CYS A 1 202 ? 8.632 -8.777 -40.132 1.00 77.94 202 CYS A O 1
ATOM 1612 N N . CYS A 1 203 ? 7.612 -10.051 -38.600 1.00 80.62 203 CYS A N 1
ATOM 1613 C CA . CYS A 1 203 ? 6.332 -10.213 -39.283 1.00 80.62 203 CYS A CA 1
ATOM 1614 C C . CYS A 1 203 ? 5.292 -9.337 -38.578 1.00 80.62 203 CYS A C 1
ATOM 1616 O O . CYS A 1 203 ? 5.206 -9.393 -37.353 1.00 80.62 203 CYS A O 1
ATOM 1618 N N . GLU A 1 204 ? 4.517 -8.553 -39.322 1.00 82.94 204 GLU A N 1
ATOM 1619 C CA . GLU A 1 204 ? 3.409 -7.768 -38.772 1.00 82.94 204 GLU A CA 1
ATOM 1620 C C . GLU A 1 204 ? 2.077 -8.424 -39.149 1.00 82.94 204 GLU A C 1
ATOM 1622 O O . GLU A 1 204 ? 1.841 -8.724 -40.320 1.00 82.94 204 GLU A O 1
ATOM 1627 N N . TYR A 1 205 ? 1.215 -8.643 -38.157 1.00 80.00 205 TYR A N 1
ATOM 1628 C CA . TYR A 1 205 ? -0.126 -9.192 -38.335 1.00 80.00 205 TYR A CA 1
ATOM 1629 C C . TYR A 1 205 ? -1.148 -8.218 -37.822 1.00 80.00 205 TYR A C 1
ATOM 1631 O O . TYR A 1 205 ? -1.137 -7.883 -36.645 1.00 80.00 205 TYR A O 1
ATOM 1639 N N . ARG A 1 206 ? -2.067 -7.815 -38.687 1.00 80.94 206 ARG A N 1
ATOM 1640 C CA . ARG A 1 206 ? -3.151 -6.931 -38.294 1.00 80.94 206 ARG A CA 1
ATOM 1641 C C . ARG A 1 206 ? -4.439 -7.719 -38.173 1.00 80.94 206 ARG A C 1
ATOM 1643 O O . ARG A 1 206 ? -4.862 -8.359 -39.136 1.00 80.94 206 ARG A O 1
ATOM 1650 N N . HIS A 1 207 ? -5.054 -7.678 -37.000 1.00 76.94 207 HIS A N 1
ATOM 1651 C CA . HIS A 1 207 ? -6.337 -8.320 -36.787 1.00 76.94 207 HIS A CA 1
ATOM 1652 C C . HIS A 1 207 ? -7.417 -7.571 -37.597 1.00 76.94 207 HIS A C 1
ATOM 1654 O O . HIS A 1 207 ? -7.541 -6.351 -37.463 1.00 76.94 207 HIS A O 1
ATOM 1660 N N . PRO A 1 208 ? -8.203 -8.258 -38.447 1.00 78.06 208 PRO A N 1
ATOM 1661 C CA . PRO A 1 208 ? -9.060 -7.603 -39.441 1.00 78.06 208 PRO A CA 1
ATOM 1662 C C . PRO A 1 208 ? -10.228 -6.812 -38.837 1.00 78.06 208 PRO A C 1
ATOM 1664 O O . PRO A 1 208 ? -10.734 -5.903 -39.486 1.00 78.06 208 PRO A O 1
ATOM 1667 N N . ILE A 1 209 ? -10.656 -7.150 -37.614 1.00 74.12 209 ILE A N 1
ATOM 1668 C CA . ILE A 1 209 ? -11.814 -6.522 -36.951 1.00 74.12 209 ILE A CA 1
ATOM 1669 C C . ILE A 1 209 ? -11.369 -5.389 -36.017 1.00 74.12 209 ILE A C 1
ATOM 1671 O O . ILE A 1 209 ? -11.774 -4.247 -36.188 1.00 74.12 209 ILE A O 1
ATOM 1675 N N . THR 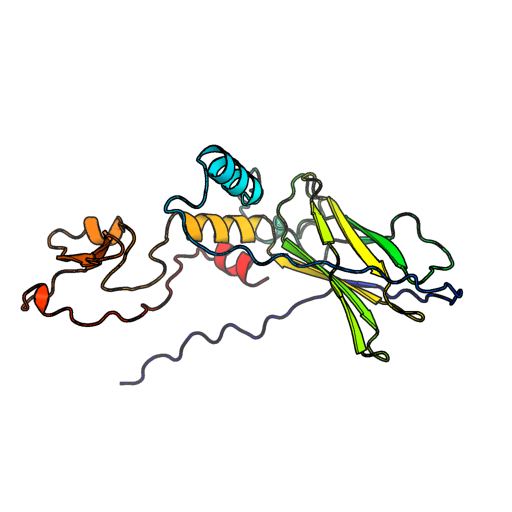A 1 210 ? -10.523 -5.700 -35.031 1.00 80.31 210 THR A N 1
ATOM 1676 C CA . THR A 1 210 ? -10.017 -4.735 -34.037 1.00 80.31 210 THR A CA 1
ATOM 1677 C C . THR A 1 210 ? -8.969 -3.772 -34.597 1.00 80.31 210 THR A C 1
ATOM 1679 O O . THR A 1 210 ? -8.738 -2.713 -34.023 1.00 80.31 210 THR A O 1
ATOM 1682 N N . GLY A 1 211 ? -8.321 -4.112 -35.716 1.00 78.44 211 GLY A N 1
ATOM 1683 C CA . GLY A 1 211 ? -7.249 -3.310 -36.302 1.00 78.44 211 GLY A CA 1
ATOM 1684 C C . GLY A 1 211 ? -5.935 -3.346 -35.517 1.00 78.44 211 GLY A C 1
ATOM 1685 O O . GLY A 1 211 ? -4.995 -2.662 -35.930 1.00 78.44 211 GLY A O 1
ATOM 1686 N N . GLU A 1 212 ? -5.862 -4.129 -34.437 1.00 72.94 212 GLU A N 1
ATOM 1687 C CA . GLU A 1 212 ? -4.674 -4.319 -33.605 1.00 72.94 212 GLU A CA 1
ATOM 1688 C C . GLU A 1 212 ? -3.569 -5.018 -34.399 1.00 72.94 212 GLU A C 1
ATOM 1690 O O . GLU A 1 212 ? -3.813 -6.027 -35.067 1.00 72.94 212 GLU A O 1
ATOM 1695 N N . SER A 1 213 ? -2.354 -4.477 -34.327 1.00 75.56 213 SER A N 1
ATOM 1696 C CA . SER A 1 213 ? -1.177 -5.049 -34.979 1.00 75.56 213 SER A CA 1
ATOM 1697 C C . SER A 1 213 ? -0.319 -5.808 -33.971 1.00 75.56 213 SER A C 1
ATOM 1699 O O . SER A 1 213 ? 0.034 -5.277 -32.925 1.00 75.56 213 SER A O 1
ATOM 1701 N N . TRP A 1 214 ? 0.083 -7.022 -34.329 1.00 76.75 214 TRP A N 1
ATOM 1702 C CA . TRP A 1 214 ? 1.040 -7.851 -33.608 1.00 76.75 214 TRP A CA 1
ATOM 1703 C C . TRP A 1 214 ? 2.348 -7.907 -34.385 1.00 76.75 214 TRP A C 1
ATOM 1705 O O . TRP A 1 214 ? 2.356 -8.138 -35.595 1.00 76.75 214 TRP A O 1
ATOM 1715 N N . ILE A 1 215 ? 3.464 -7.728 -33.688 1.00 78.88 215 ILE A N 1
ATOM 1716 C CA . ILE A 1 215 ? 4.807 -7.781 -34.257 1.00 78.88 215 ILE A CA 1
ATOM 1717 C C . ILE A 1 215 ? 5.491 -9.046 -33.741 1.00 78.88 215 ILE A C 1
ATOM 1719 O O . ILE A 1 215 ? 5.765 -9.183 -32.549 1.00 78.88 215 ILE A O 1
ATOM 1723 N N . CYS A 1 216 ? 5.786 -9.967 -34.653 1.00 77.31 216 CYS A N 1
ATOM 1724 C CA . CYS A 1 216 ? 6.418 -11.251 -34.371 1.00 77.31 216 CYS A CA 1
ATOM 1725 C C . CYS A 1 216 ? 7.841 -11.321 -34.912 1.00 77.31 216 CYS A C 1
ATOM 1727 O O . CYS A 1 216 ? 8.133 -10.821 -35.998 1.00 77.31 216 CYS A O 1
ATOM 1729 N N . ARG A 1 217 ? 8.736 -12.044 -34.235 1.00 78.69 217 ARG A N 1
ATOM 1730 C CA . ARG A 1 217 ? 10.043 -12.367 -34.819 1.00 78.69 217 ARG A CA 1
ATOM 1731 C C . ARG A 1 217 ? 9.859 -13.271 -36.043 1.00 78.69 217 ARG A C 1
ATOM 1733 O O . ARG A 1 217 ? 9.137 -14.268 -35.998 1.00 78.69 217 ARG A O 1
ATOM 1740 N N . ARG A 1 218 ? 10.551 -12.942 -37.137 1.00 79.19 218 ARG A N 1
ATOM 1741 C CA . ARG A 1 218 ? 10.538 -13.766 -38.348 1.00 79.19 218 ARG A CA 1
ATOM 1742 C C . ARG A 1 218 ? 11.207 -15.123 -38.070 1.00 79.19 218 ARG A C 1
ATOM 1744 O O . ARG A 1 218 ? 12.302 -15.134 -37.504 1.00 79.19 218 ARG A O 1
ATOM 1751 N N . PRO A 1 219 ? 10.595 -16.255 -38.457 1.00 79.56 219 PRO A N 1
ATOM 1752 C CA . PRO A 1 219 ? 11.258 -17.554 -38.398 1.00 79.56 219 PRO A CA 1
ATOM 1753 C C . PRO A 1 219 ? 12.487 -17.602 -39.318 1.00 79.56 219 PRO A C 1
ATOM 1755 O O . PRO A 1 219 ? 12.480 -17.016 -40.398 1.00 79.56 219 PRO A O 1
ATOM 1758 N N . ASN A 1 220 ? 13.521 -18.354 -38.934 1.00 81.00 220 ASN A N 1
ATOM 1759 C CA . ASN A 1 220 ? 14.763 -18.438 -39.719 1.00 81.00 220 ASN A CA 1
ATOM 1760 C C . ASN A 1 220 ? 14.572 -19.109 -41.093 1.00 81.00 220 ASN A C 1
ATOM 1762 O O . ASN A 1 220 ? 15.236 -18.739 -42.056 1.00 81.00 220 ASN A O 1
ATOM 1766 N N . HIS A 1 221 ? 13.674 -20.096 -41.184 1.00 85.12 221 HIS A N 1
ATOM 1767 C CA . HIS A 1 221 ? 13.502 -20.937 -42.379 1.00 85.12 221 HIS A CA 1
ATOM 1768 C C . HIS A 1 221 ? 12.045 -21.076 -42.840 1.00 85.12 221 HIS A C 1
ATOM 1770 O O . HIS A 1 221 ? 11.768 -21.835 -43.763 1.00 85.12 221 HIS A O 1
ATOM 1776 N N . LEU A 1 222 ? 11.109 -20.366 -42.206 1.00 84.62 222 LEU A N 1
ATOM 1777 C CA . LEU A 1 222 ? 9.685 -20.421 -42.539 1.00 84.62 222 LEU A CA 1
ATOM 1778 C C . LEU A 1 222 ? 9.173 -19.026 -42.920 1.00 84.62 222 LEU A C 1
ATOM 1780 O O . LEU A 1 222 ? 9.688 -18.023 -42.411 1.00 84.62 222 LEU A O 1
ATOM 1784 N N . PRO A 1 223 ? 8.175 -18.935 -43.818 1.00 86.00 223 PRO A N 1
ATOM 1785 C CA . PRO A 1 223 ? 7.519 -17.670 -44.103 1.00 86.00 223 PRO A CA 1
ATOM 1786 C C . PRO A 1 223 ? 6.761 -17.185 -42.867 1.00 86.00 223 PRO A C 1
ATOM 1788 O O . PRO A 1 223 ? 6.406 -17.968 -41.988 1.00 86.00 223 PRO A O 1
ATOM 1791 N N . CYS A 1 224 ? 6.477 -15.884 -42.825 1.00 81.31 224 CYS A N 1
ATOM 1792 C CA . CYS A 1 224 ? 5.708 -15.279 -41.745 1.00 81.31 224 CYS A CA 1
ATOM 1793 C C . CYS A 1 224 ? 4.401 -16.048 -41.494 1.00 81.31 224 CYS A C 1
ATOM 1795 O O . CYS A 1 224 ? 4.164 -16.456 -40.361 1.00 81.31 224 CYS A O 1
ATOM 1797 N N . SER A 1 225 ? 3.652 -16.382 -42.549 1.00 83.00 225 SER A N 1
ATOM 1798 C CA . SER A 1 225 ? 2.379 -17.117 -42.489 1.00 83.00 225 SER A CA 1
ATOM 1799 C C . SER A 1 225 ? 2.398 -18.458 -41.737 1.00 83.00 225 SER A C 1
ATOM 1801 O O . SER A 1 225 ? 1.333 -19.012 -41.495 1.00 83.00 225 SER A O 1
ATOM 1803 N N . ALA A 1 226 ? 3.569 -18.992 -41.371 1.00 81.75 226 ALA A N 1
ATOM 1804 C CA . ALA A 1 226 ? 3.694 -20.161 -40.503 1.00 81.75 226 ALA A CA 1
ATOM 1805 C C . ALA A 1 226 ? 3.389 -19.873 -39.017 1.00 81.75 226 ALA A C 1
ATOM 1807 O O . ALA A 1 226 ? 3.183 -20.810 -38.250 1.00 81.75 226 ALA A O 1
ATOM 1808 N N . TRP A 1 227 ? 3.356 -18.605 -38.595 1.00 76.50 227 TRP A N 1
ATOM 1809 C CA . TRP A 1 227 ? 2.831 -18.218 -37.285 1.00 76.50 227 TRP A CA 1
ATOM 1810 C C . TRP A 1 227 ? 1.306 -18.329 -37.299 1.00 76.50 227 TRP A C 1
ATOM 1812 O O . TRP A 1 227 ? 0.628 -17.439 -37.804 1.00 76.50 227 TRP A O 1
ATOM 1822 N N . VAL A 1 228 ? 0.785 -19.438 -36.775 1.00 70.56 228 VAL A N 1
ATOM 1823 C CA . VAL A 1 228 ? -0.661 -19.730 -36.726 1.00 70.56 228 VAL A CA 1
ATOM 1824 C C . VAL A 1 228 ? -1.256 -19.603 -35.326 1.00 70.56 228 VAL A C 1
ATOM 1826 O O . VAL A 1 228 ? -2.456 -19.389 -35.208 1.00 70.56 228 VAL A O 1
ATOM 1829 N N . ASP A 1 229 ? -0.414 -19.651 -34.292 1.00 65.62 229 ASP A N 1
ATOM 1830 C CA . ASP A 1 229 ? -0.813 -19.566 -32.891 1.00 65.62 229 ASP A CA 1
ATOM 1831 C C . ASP A 1 229 ? 0.096 -18.608 -32.118 1.00 65.62 229 ASP A C 1
ATOM 1833 O O . ASP A 1 229 ? 1.266 -18.398 -32.463 1.00 65.62 229 ASP A O 1
ATOM 1837 N N . HIS A 1 230 ? -0.457 -18.042 -31.050 1.00 64.06 230 HIS A N 1
ATOM 1838 C CA . HIS A 1 230 ? 0.269 -17.272 -30.051 1.00 64.06 230 HIS A CA 1
ATOM 1839 C C . HIS A 1 230 ? 0.256 -18.041 -28.728 1.00 64.06 230 HIS A C 1
ATOM 1841 O O . HIS A 1 230 ? -0.731 -18.688 -28.388 1.00 64.06 230 HIS A O 1
ATOM 1847 N N . ASP A 1 231 ? 1.356 -17.962 -27.988 1.00 61.47 231 ASP A N 1
ATOM 1848 C CA . ASP A 1 231 ? 1.472 -18.493 -26.630 1.00 61.47 231 ASP A CA 1
ATOM 1849 C C . ASP A 1 231 ? 1.891 -17.353 -25.701 1.00 61.47 231 ASP A C 1
ATOM 1851 O O . ASP A 1 231 ? 2.635 -16.453 -26.115 1.00 61.47 231 ASP A O 1
ATOM 1855 N N . MET A 1 232 ? 1.411 -17.388 -24.459 1.00 54.53 232 MET A N 1
ATOM 1856 C CA . MET A 1 232 ? 1.821 -16.422 -23.444 1.00 54.53 232 MET A CA 1
ATOM 1857 C C . MET A 1 232 ? 3.281 -16.699 -23.081 1.00 54.53 232 MET A C 1
ATOM 1859 O O . MET A 1 232 ? 3.659 -17.820 -22.733 1.00 54.53 232 MET A O 1
ATOM 1863 N N . GLY A 1 233 ? 4.138 -15.688 -23.199 1.00 56.91 233 GLY A N 1
ATOM 1864 C CA . GLY A 1 233 ? 5.562 -15.864 -22.937 1.00 56.91 233 GLY A CA 1
ATOM 1865 C C . GLY A 1 233 ? 5.859 -15.974 -21.439 1.00 56.91 233 GLY A C 1
ATOM 1866 O O . GLY A 1 233 ? 5.061 -15.615 -20.580 1.00 56.91 233 GLY A O 1
ATOM 1867 N N . GLY A 1 234 ? 7.061 -16.439 -21.093 1.00 54.50 234 GLY A N 1
ATOM 1868 C CA . GLY A 1 234 ? 7.508 -16.466 -19.694 1.00 54.50 234 GLY A CA 1
ATOM 1869 C C . GLY A 1 234 ? 7.880 -15.074 -19.171 1.00 54.50 234 GLY A C 1
ATOM 1870 O O . GLY A 1 234 ? 8.544 -14.320 -19.880 1.00 54.50 234 GLY A O 1
ATOM 1871 N N . TYR A 1 235 ? 7.519 -14.757 -17.924 1.00 58.78 235 TYR A N 1
ATOM 1872 C CA . TYR A 1 235 ? 7.811 -13.466 -17.288 1.00 58.78 235 TYR A CA 1
ATOM 1873 C C . TYR A 1 235 ? 9.307 -13.308 -16.937 1.00 58.78 235 TYR A C 1
ATOM 1875 O O . TYR A 1 235 ? 9.868 -14.131 -16.211 1.00 58.78 235 TYR A O 1
ATOM 1883 N N . GLN A 1 236 ? 9.961 -12.245 -17.411 1.00 60.66 236 GLN A N 1
ATOM 1884 C CA . GLN A 1 236 ? 11.334 -11.866 -17.059 1.00 60.66 236 GLN A CA 1
ATOM 1885 C C . GLN A 1 236 ? 11.413 -10.370 -16.729 1.00 60.66 236 GLN A C 1
ATOM 1887 O O . GLN A 1 236 ? 11.746 -9.554 -17.586 1.00 60.66 236 GLN A O 1
ATOM 1892 N N . ALA A 1 237 ? 11.167 -10.003 -15.470 1.00 64.44 237 ALA A N 1
ATOM 1893 C CA . ALA A 1 237 ? 11.520 -8.669 -14.990 1.00 64.44 237 ALA A CA 1
ATOM 1894 C C . ALA A 1 237 ? 13.038 -8.590 -14.754 1.00 64.44 237 ALA A C 1
ATOM 1896 O O . ALA A 1 237 ? 13.594 -9.378 -13.988 1.00 64.44 237 ALA A O 1
ATOM 1897 N N . GLN A 1 238 ? 13.712 -7.653 -15.425 1.00 74.69 238 GLN A N 1
ATOM 1898 C CA . GLN A 1 238 ? 15.111 -7.317 -15.152 1.00 74.69 238 GLN A CA 1
ATOM 1899 C C . GLN A 1 238 ? 15.156 -6.422 -13.911 1.00 74.69 238 GLN A C 1
ATOM 1901 O O . GLN A 1 238 ? 15.125 -5.201 -14.024 1.00 74.69 238 GLN A O 1
ATOM 1906 N N . LEU A 1 239 ? 15.156 -7.048 -12.735 1.00 80.56 239 LEU A N 1
ATOM 1907 C CA . LEU A 1 239 ? 15.232 -6.366 -11.447 1.00 80.56 239 LEU A CA 1
ATOM 1908 C C . LEU A 1 239 ? 16.675 -6.389 -10.937 1.00 80.56 239 LEU A C 1
ATOM 1910 O O . LEU A 1 239 ? 17.339 -7.425 -10.950 1.00 80.56 239 LEU A O 1
ATOM 1914 N N . SER A 1 240 ? 17.140 -5.256 -10.431 1.00 87.06 240 SER A N 1
ATOM 1915 C CA . SER A 1 240 ? 18.293 -5.183 -9.542 1.00 87.06 240 SER A CA 1
ATOM 1916 C C . SER A 1 240 ? 18.018 -5.918 -8.225 1.00 87.06 240 SER A C 1
ATOM 1918 O O . SER A 1 240 ? 16.876 -6.226 -7.864 1.00 87.06 240 SER A O 1
ATOM 1920 N N . GLU A 1 241 ? 19.081 -6.188 -7.473 1.00 88.88 241 GLU A N 1
ATOM 1921 C CA . GLU A 1 241 ? 18.991 -6.808 -6.148 1.00 88.88 241 GLU A CA 1
ATOM 1922 C C . GLU A 1 241 ? 18.151 -5.963 -5.174 1.00 88.88 241 GLU A C 1
ATOM 1924 O O . GLU A 1 241 ? 17.306 -6.492 -4.446 1.00 88.88 241 GLU A O 1
ATOM 1929 N N . LEU A 1 242 ? 18.317 -4.635 -5.226 1.00 90.19 242 LEU A N 1
ATOM 1930 C CA . LEU A 1 242 ? 17.539 -3.687 -4.430 1.00 90.19 242 LEU A CA 1
ATOM 1931 C C . LEU A 1 242 ? 16.044 -3.791 -4.751 1.00 90.19 242 LEU A C 1
ATOM 1933 O O . LEU A 1 242 ? 15.227 -3.955 -3.849 1.00 90.19 242 LEU A O 1
ATOM 1937 N N . GLU A 1 243 ? 15.686 -3.744 -6.033 1.00 89.81 243 GLU A N 1
ATOM 1938 C CA . GLU A 1 243 ? 14.294 -3.823 -6.490 1.00 89.81 243 GLU A CA 1
ATOM 1939 C C . GLU A 1 243 ? 13.654 -5.165 -6.140 1.00 89.81 243 GLU A C 1
ATOM 1941 O O . GLU A 1 243 ? 12.530 -5.207 -5.645 1.00 89.81 243 GLU A O 1
ATOM 1946 N N . SER A 1 244 ? 14.387 -6.262 -6.331 1.00 87.56 244 SER A N 1
ATOM 1947 C CA . SER A 1 244 ? 13.922 -7.600 -5.962 1.00 87.56 244 SER A CA 1
ATOM 1948 C C . SER A 1 244 ? 13.601 -7.686 -4.473 1.00 87.56 244 SER A C 1
ATOM 1950 O O . SER A 1 244 ? 12.586 -8.266 -4.094 1.00 87.56 244 SER A O 1
ATOM 1952 N N . THR A 1 245 ? 14.428 -7.064 -3.632 1.00 88.25 245 THR A N 1
ATOM 1953 C CA . THR A 1 245 ? 14.218 -7.046 -2.182 1.00 88.25 245 THR A CA 1
ATOM 1954 C C . THR A 1 245 ? 13.040 -6.154 -1.786 1.00 88.25 245 THR A C 1
ATOM 1956 O O . THR A 1 245 ? 12.254 -6.537 -0.924 1.00 88.25 245 THR A O 1
ATOM 1959 N N . LEU A 1 246 ? 12.868 -4.997 -2.437 1.00 88.00 246 LEU A N 1
ATOM 1960 C CA . LEU A 1 246 ? 11.720 -4.107 -2.213 1.00 88.00 246 LEU A CA 1
ATOM 1961 C C . LEU A 1 246 ? 10.383 -4.791 -2.529 1.00 88.00 246 LEU A C 1
ATOM 1963 O O . LEU A 1 246 ? 9.403 -4.565 -1.829 1.00 88.00 246 LEU A O 1
ATOM 1967 N N . LEU A 1 247 ? 10.342 -5.638 -3.561 1.00 86.31 247 LEU A N 1
ATOM 1968 C CA . LEU A 1 247 ? 9.123 -6.337 -3.980 1.00 86.31 247 LEU A CA 1
ATOM 1969 C C . LEU A 1 247 ? 8.785 -7.575 -3.136 1.00 86.31 247 LEU A C 1
ATOM 1971 O O . LEU A 1 247 ? 7.657 -8.053 -3.204 1.00 86.31 247 LEU A O 1
ATOM 1975 N N . GLN A 1 248 ? 9.740 -8.113 -2.374 1.00 77.12 248 GLN A N 1
ATOM 1976 C CA . GLN A 1 248 ? 9.558 -9.315 -1.544 1.00 77.12 248 GLN A CA 1
ATOM 1977 C C . GLN A 1 248 ? 9.150 -9.015 -0.095 1.00 77.12 248 GLN A C 1
ATOM 1979 O O . GLN A 1 248 ? 8.902 -9.955 0.663 1.00 77.12 248 GLN A O 1
ATOM 1984 N N . ARG A 1 249 ? 9.130 -7.737 0.291 1.00 64.44 249 ARG A N 1
ATOM 1985 C CA . ARG A 1 249 ? 8.920 -7.274 1.663 1.00 64.44 249 ARG A CA 1
ATOM 1986 C C . ARG A 1 249 ? 7.455 -6.945 1.925 1.00 64.44 249 ARG A C 1
ATOM 1988 O O . ARG A 1 249 ? 6.841 -7.689 2.718 1.00 64.44 249 ARG A O 1
#

Radius of gyration: 24.63 Å; Cα contacts (8 Å, |Δi|>4): 405; chains: 1; bounding box: 53×48×69 Å

Mean predicted aligned error: 14.18 Å

Sequence (249 aa):
MLFPSPLKLPFWRYEVLYKTLTLFYVQGSMHNYKSDSAYISPTDSTFISPKELQLIEQTLKWPAPPTSVTAVNQSTSPYTSSYIFQNPRTSYSVGDIISVVITARDGLNNSKVYGGDFFQAKLFNTELKASVYGEVVDHLNGTYTANFKLLWAGQATVAIRLIHSSEAVEVLLRHRERDPDKEKVVCNAQRSERLLKASHCCCEYRHPITGESWICRRPNHLPCSAWVDHDMGGYQAQLSELESTLLQR

Solvent-accessible surface area (backbone atoms only — not comparable to full-atom values): 15279 Å² total; per-residue (Å²): 133,89,75,82,74,77,83,73,73,71,84,76,77,78,73,65,54,77,55,84,49,87,45,48,81,53,91,78,84,89,79,92,81,87,84,87,85,83,90,79,83,94,81,66,101,69,88,63,53,75,69,54,47,53,49,51,57,60,70,68,58,73,59,62,56,96,65,88,74,92,49,74,49,69,32,62,25,67,88,54,26,50,72,44,69,53,84,78,66,86,59,64,44,64,71,38,75,49,42,30,40,35,43,42,8,15,59,77,60,45,74,39,72,46,33,40,54,44,63,50,39,36,42,33,29,80,90,78,72,43,73,45,72,28,54,70,46,75,70,52,44,16,38,33,40,35,42,30,70,35,85,64,84,51,61,47,31,49,40,46,32,67,69,34,27,16,64,33,43,41,51,53,50,48,42,59,71,77,41,74,71,33,37,67,45,66,57,36,68,63,92,47,66,74,58,67,71,37,96,78,46,64,35,79,44,64,42,90,84,85,62,53,47,32,48,24,64,46,54,96,88,50,64,60,85,71,68,81,79,86,70,88,37,59,81,58,80,94,62,54,75,66,55,52,51,44,70,73,88

InterPro domains:
  IPR013783 Immunoglobulin-like fold [G3DSA:2.60.40.10] (96-171)
  IPR014756 Immunoglobulin E-set [SSF81296] (82-161)
  IPR026845 Neurexophilin/NXPE [PF06312] (109-236)

Nearest PDB structures (foldseek):
  1wlh-assembly1_B  TM=8.014E-01  e=2.936E-03  Dictyostelium discoideum
  8glv-assembly1_Lm  TM=9.126E-01  e=2.531E-02  Chlamydomonas reinhardtii
  4exk-assembly1_A-2  TM=6.039E-01  e=6.474E-02  Escherichia coli K-12
  8c8k-assembly1_A  TM=5.959E-01  e=1.509E+00  Nitrosopumilus maritimus SCM1
  8cml-assembly1_E  TM=3.983E-01  e=3.455E+00  Homo sapiens

Secondary structure (DSSP, 8-state):
--PPPP----------EEEEE--B-------PPP----------S--S-HHHHHHHHHHTPPPPPSS--SSGGGSB-TTT-EEEESS--SB--TTPEEEEEEE-BBTTSPBPSS---EEEEEEEETTTTEEEEPEEEE-SSSEEEEEEE--SSS-EEEEEEEEE-HHHHHHHHHHHHH-S--EE-SEESS--HHHHTSTT--EEEE-TTT--EEEEPPPSSS-GGG-----PPEE-----HHHHHHHT-

pLDDT: mean 74.79, std 22.85, range [23.64, 98.19]